Protein AF-A0A0L0DLW4-F1 (afdb_monomer)

Solvent-accessible surface area (backbone atoms only — not comparable to full-atom values): 17063 Å² total; per-residue (Å²): 141,80,84,84,79,71,89,79,77,78,81,81,77,85,70,86,78,84,72,84,82,78,81,79,81,68,91,67,54,82,60,86,65,92,70,75,62,66,33,57,54,52,23,51,56,34,47,49,56,51,50,53,40,56,48,53,70,70,42,81,84,58,91,74,95,54,68,68,67,53,51,58,51,66,65,54,54,72,66,56,49,54,50,35,52,50,50,22,53,50,23,52,52,50,38,55,54,50,50,43,38,48,73,74,52,52,28,38,41,15,70,58,33,50,53,48,20,50,50,49,45,54,52,52,51,50,51,31,57,79,67,68,50,71,56,26,43,27,74,73,43,30,50,20,41,79,66,71,32,42,75,57,62,45,53,70,59,40,37,32,32,32,69,54,52,92,88,48,61,62,66,58,40,52,51,43,38,73,72,55,30,26,55,43,77,54,95,65,53,28,34,44,36,30,77,35,82,87,60,52,86,83,51,46,40,24,27,38,42,37,44,22,42,80,45,77,47,96,88,68,50,50,29,34,31,47,89,43,81,88,50,76,59,36,70,37,55,38,66,42,40,44,68,68,37,78,41,74,32,65,72,42,80,97,45,69,44,38,30,32,50,32,49,67,58,54,46,40,61,55,39,45,90,45,97,69,59,65,84,54,67,69,67,52,69,65,54,33,47,51,34,59,77,46,40,28,53,74,84

Organism: NCBI:txid461836

Nearest PDB structures (foldseek):
  6kam-assembly1_D  TM=7.571E-01  e=5.851E-09  Homo sapiens
  6kan-assembly1_A  TM=7.359E-01  e=4.368E-09  Homo sapiens
  6l7u-assembly1_A  TM=7.046E-01  e=4.631E-09  Homo sapiens
  6kal-assembly1_A  TM=7.149E-01  e=9.902E-09  Homo sapiens
  6l7t-assembly1_B  TM=7.413E-01  e=3.188E-08  Homo sapiens

Radius of gyration: 25.4 Å; Cα contacts (8 Å, |Δi|>4): 418; chains: 1; bounding box: 56×46×102 Å

Sequence (299 aa):
MAAARSAGDMLLSLRPIVSGRERDSTAMTVKAYADHNPFLFFAGVFGAVVVAKRRLRRSHGLGARCPSVVTALAAIPPVVVKALLLLMWLSIAWFFVFEAYYSVYRCAVSARYHDETILIARSVITLLEEHNVPYWMDYATLLAVIRGQSINEWDHDTDISIVFPDDGPAALIAAINAAGMYAVWDDRDAIQIMPYEGANPLNSPHMDIWFWREEKLADGSRVVSTAYDDVAYRKRAWDDIFPLKAVAWKAWPGHDIYIPADAHGVSQKEFGAWPGSYMTPVVYKGDCFHNWFQRRWLY

Foldseek 3Di:
DDDDDDPPPPPPDPDDPPDDDDPPDDPADADPDPPDDVLVVLLVVLVVLLVVLVVLVVVPPPDDPDPPVSVVSVPDDPVVNVVSVVSSVVSVVVSVVLVCCCPVVVLFFAPVQLLQQLVQVVLLQVLCVVVVFDKAWDDQQLLCQVLLHARDRLDRHGEMEGEADPVGCPVVQVSLVVSAWHWDQDPQQKIWIFNHPPPDSLQGRTYIYHYWYWDQDPVRFIWTAGPRPPFQCGIGGPQQAPPWDWDAHPSDHPGTGTHGPNSVVNLCSRDVVDPDPSSRDYRDSVSSVSCVVSVSNVD

Mean predicted aligned error: 9.19 Å

Secondary structure (DSSP, 8-state):
--PPPPTTSSSS---------------------S---HHHHHHHHHHHHHHHHHHHHH-TTS--S-HHHHHHHHTS-HHHHHHHHHHHHHHHHHHHHHHHHHHTSTTPPPHHHHHHHHHHHHHHHHHHHHTT--EEE-HHHHHHHHTT-PSPTT--EEEEEEEPPTT-SHHHHHHHHHTT-EEEE-TTSEEEEESSTT--TTTS-EEEEEEEEEEE-TTS-EEEE---TT-TT-EEEHHHH-S-EEEEETTEEEEEEEE-TTHHHHHHHHHTTSSS-TTS----HHHHHHHHHHTGGG-

pLDDT: mean 84.42, std 18.63, range [32.0, 98.75]

Structure (mmCIF, N/CA/C/O backbone):
data_AF-A0A0L0DLW4-F1
#
_entry.id   AF-A0A0L0DLW4-F1
#
loop_
_atom_site.group_PDB
_atom_site.id
_atom_site.type_symbol
_atom_site.label_atom_id
_atom_site.label_alt_id
_atom_site.label_comp_id
_atom_site.label_asym_id
_atom_site.label_entity_id
_atom_site.label_seq_id
_atom_site.pdbx_PDB_ins_code
_atom_site.Cartn_x
_atom_site.Cartn_y
_atom_site.Cartn_z
_atom_site.occupancy
_atom_site.B_iso_or_equiv
_atom_site.auth_seq_id
_atom_site.auth_comp_id
_atom_site.auth_asym_id
_atom_site.auth_atom_id
_atom_site.pdbx_PDB_model_num
ATOM 1 N N . MET A 1 1 ? 2.945 -5.402 47.355 1.00 36.41 1 MET A N 1
ATOM 2 C CA . MET A 1 1 ? 4.282 -5.136 46.784 1.00 36.41 1 MET A CA 1
ATOM 3 C C . MET A 1 1 ? 4.451 -6.035 45.570 1.00 36.41 1 MET A C 1
ATOM 5 O O . MET A 1 1 ? 4.845 -7.181 45.720 1.00 36.41 1 MET A O 1
ATOM 9 N N . ALA A 1 2 ? 4.039 -5.553 44.399 1.00 34.91 2 ALA A N 1
ATOM 10 C CA . ALA A 1 2 ? 4.192 -6.251 43.127 1.00 34.91 2 ALA A CA 1
ATOM 11 C C . ALA A 1 2 ? 5.205 -5.453 42.302 1.00 34.91 2 ALA A C 1
ATOM 13 O O . ALA A 1 2 ? 5.033 -4.250 42.116 1.00 34.91 2 ALA A O 1
ATOM 14 N N . ALA A 1 3 ? 6.300 -6.104 41.918 1.00 36.16 3 ALA A N 1
ATOM 15 C CA . ALA A 1 3 ? 7.377 -5.486 41.164 1.00 36.16 3 ALA A CA 1
ATOM 16 C C . ALA A 1 3 ? 6.931 -5.267 39.714 1.00 36.16 3 ALA A C 1
ATOM 18 O O . ALA A 1 3 ? 6.605 -6.224 39.010 1.00 36.16 3 ALA A O 1
ATOM 19 N N . ALA A 1 4 ? 6.931 -4.006 39.288 1.00 38.47 4 ALA A N 1
ATOM 20 C CA . ALA A 1 4 ? 6.838 -3.619 37.892 1.00 38.47 4 ALA A CA 1
ATOM 21 C C . ALA A 1 4 ? 8.065 -4.166 37.147 1.00 38.47 4 ALA A C 1
ATOM 23 O O . ALA A 1 4 ? 9.200 -3.839 37.494 1.00 38.47 4 ALA A O 1
ATOM 24 N N . ARG A 1 5 ? 7.841 -5.027 36.151 1.00 36.94 5 ARG A N 1
ATOM 25 C CA . ARG A 1 5 ? 8.872 -5.394 35.175 1.00 36.94 5 ARG A CA 1
ATOM 26 C C . ARG A 1 5 ? 8.889 -4.316 34.096 1.00 36.94 5 ARG A C 1
ATOM 28 O O . ARG A 1 5 ? 7.846 -3.992 33.538 1.00 36.94 5 ARG A O 1
ATOM 35 N N . SER A 1 6 ? 10.059 -3.730 33.872 1.00 35.88 6 SER A N 1
ATOM 36 C CA . SER A 1 6 ? 10.295 -2.684 32.883 1.00 35.88 6 SER A CA 1
ATOM 37 C C . SER A 1 6 ? 10.213 -3.241 31.463 1.00 35.88 6 SER A C 1
ATOM 39 O O . SER A 1 6 ? 10.721 -4.324 31.182 1.00 35.88 6 SER A O 1
ATOM 41 N N . ALA A 1 7 ? 9.640 -2.451 30.555 1.00 40.84 7 ALA A N 1
ATOM 42 C CA . ALA A 1 7 ? 9.464 -2.735 29.127 1.00 40.84 7 ALA A CA 1
ATOM 43 C C . ALA A 1 7 ? 10.779 -2.870 28.313 1.00 40.84 7 ALA A C 1
ATOM 45 O O . ALA A 1 7 ? 10.747 -2.952 27.093 1.00 40.84 7 ALA A O 1
ATOM 46 N N . GLY A 1 8 ? 11.945 -2.899 28.968 1.00 33.41 8 GLY A N 1
ATOM 47 C CA . GLY A 1 8 ? 13.259 -2.908 28.313 1.00 33.41 8 GLY A CA 1
ATOM 48 C C . GLY A 1 8 ? 13.784 -4.287 27.895 1.00 33.41 8 GLY A C 1
ATOM 49 O O . GLY A 1 8 ? 14.719 -4.355 27.105 1.00 33.41 8 GLY A O 1
ATOM 50 N N . ASP A 1 9 ? 13.190 -5.382 28.380 1.00 34.69 9 ASP A N 1
ATOM 51 C CA . ASP A 1 9 ? 13.745 -6.737 28.195 1.00 34.69 9 ASP A CA 1
ATOM 52 C C . ASP A 1 9 ? 13.132 -7.529 27.022 1.00 34.69 9 ASP A C 1
ATOM 54 O O . ASP A 1 9 ? 13.516 -8.675 26.783 1.00 34.69 9 ASP A O 1
ATOM 58 N N . MET A 1 10 ? 12.204 -6.948 26.252 1.00 38.59 10 MET A N 1
ATOM 59 C CA . MET A 1 10 ? 11.489 -7.678 25.190 1.00 38.59 10 MET A CA 1
ATOM 60 C C . MET A 1 10 ? 12.144 -7.590 23.796 1.00 38.59 10 MET A C 1
ATOM 62 O O . MET A 1 10 ? 11.727 -8.297 22.883 1.00 38.59 10 MET A O 1
ATOM 66 N N . LEU A 1 11 ? 13.211 -6.798 23.625 1.00 38.19 11 LEU A N 1
ATOM 67 C CA . LEU A 1 11 ? 13.829 -6.525 22.313 1.00 38.19 11 LEU A CA 1
ATOM 68 C C . LEU A 1 11 ? 15.099 -7.339 21.981 1.00 38.19 11 LEU A C 1
ATOM 70 O O . LEU A 1 11 ? 15.709 -7.116 20.940 1.00 38.19 11 LEU A O 1
ATOM 74 N N . LEU A 1 12 ? 15.504 -8.317 22.804 1.00 35.84 12 LEU A N 1
ATOM 75 C CA . LEU A 1 12 ? 16.767 -9.063 22.606 1.00 35.84 12 LEU A CA 1
ATOM 76 C C . LEU A 1 12 ? 16.635 -10.555 22.247 1.00 35.84 12 LEU A C 1
ATOM 78 O O . LEU A 1 12 ? 17.598 -11.311 22.367 1.00 35.84 12 LEU A O 1
ATOM 82 N N . SER A 1 13 ? 15.489 -11.000 21.723 1.00 35.25 13 SER A N 1
ATOM 83 C CA . SER A 1 13 ? 15.344 -12.373 21.206 1.00 35.25 13 SER A CA 1
ATOM 84 C C . SER A 1 13 ? 14.641 -12.445 19.846 1.00 35.25 13 SER A C 1
ATOM 86 O O . SER A 1 13 ? 13.716 -13.230 19.648 1.00 35.25 13 SER A O 1
ATOM 88 N N . LEU A 1 14 ? 15.120 -11.679 18.867 1.00 38.06 14 LEU A N 1
ATOM 89 C CA . LEU A 1 14 ? 14.808 -11.917 17.456 1.00 38.06 14 LEU A CA 1
ATOM 90 C C . LEU A 1 14 ? 15.857 -12.865 16.863 1.00 38.06 14 LEU A C 1
ATOM 92 O O . LEU A 1 14 ? 16.831 -12.453 16.239 1.00 38.06 14 LEU A O 1
ATOM 96 N N . ARG A 1 15 ? 15.676 -14.171 17.091 1.00 32.75 15 ARG A N 1
ATOM 97 C CA . ARG A 1 15 ? 16.284 -15.190 16.224 1.00 32.75 15 ARG A CA 1
ATOM 98 C C . ARG A 1 15 ? 15.357 -15.402 15.025 1.00 32.75 15 ARG A C 1
ATOM 100 O O . ARG A 1 15 ? 14.149 -15.497 15.234 1.00 32.75 15 ARG A O 1
ATOM 107 N N . PRO A 1 16 ? 15.883 -15.523 13.795 1.00 32.00 16 PRO A N 1
ATOM 108 C CA . PRO A 1 16 ? 15.052 -15.779 12.630 1.00 32.00 16 PRO A CA 1
ATOM 109 C C . PRO A 1 16 ? 14.426 -17.170 12.768 1.00 32.00 16 PRO A C 1
ATOM 111 O O . PRO A 1 16 ? 15.122 -18.188 12.756 1.00 32.00 16 PRO A O 1
ATOM 114 N N . ILE A 1 17 ? 13.103 -17.214 12.924 1.00 34.34 17 ILE A N 1
ATOM 115 C CA . ILE A 1 17 ? 12.333 -18.439 12.732 1.00 34.34 17 ILE A CA 1
ATOM 116 C C . ILE A 1 17 ? 12.325 -18.680 11.225 1.00 34.34 17 ILE A C 1
ATOM 118 O O . ILE A 1 17 ? 11.617 -18.010 10.479 1.00 34.34 17 ILE A O 1
ATOM 122 N N . VAL A 1 18 ? 13.145 -19.626 10.773 1.00 36.44 18 VAL A N 1
ATOM 123 C CA . VAL A 1 18 ? 13.081 -20.156 9.409 1.00 36.44 18 VAL A CA 1
ATOM 124 C C . VAL A 1 18 ? 11.755 -20.908 9.290 1.00 36.44 18 VAL A C 1
ATOM 126 O O . VAL A 1 18 ? 11.659 -22.073 9.674 1.00 36.44 18 VAL A O 1
ATOM 129 N N . SER A 1 19 ? 10.706 -20.222 8.830 1.00 37.38 19 SER A N 1
ATOM 130 C CA . SER A 1 19 ? 9.420 -20.856 8.546 1.00 37.38 19 SER A CA 1
ATOM 131 C C . SER A 1 19 ? 9.502 -21.578 7.198 1.00 37.38 19 SER A C 1
ATOM 133 O O . SER A 1 19 ? 9.896 -21.015 6.174 1.00 37.38 19 SER A O 1
ATOM 135 N N . GLY A 1 20 ? 9.200 -22.877 7.209 1.00 34.28 20 GLY A N 1
ATOM 136 C CA . GLY A 1 20 ? 9.044 -23.666 5.993 1.00 34.28 20 GLY A CA 1
ATOM 137 C C . GLY A 1 20 ? 7.831 -23.158 5.220 1.00 34.28 20 GLY A C 1
ATOM 138 O O . GLY A 1 20 ? 6.712 -23.200 5.721 1.00 34.28 20 GLY A O 1
ATOM 139 N N . ARG A 1 21 ? 8.062 -22.648 4.008 1.00 38.25 21 ARG A N 1
ATOM 140 C CA . ARG A 1 21 ? 7.036 -22.032 3.160 1.00 38.25 21 ARG A CA 1
ATOM 141 C C . ARG A 1 21 ? 6.161 -23.114 2.521 1.00 38.25 21 ARG A C 1
ATOM 143 O O . ARG A 1 21 ? 6.552 -23.728 1.528 1.00 38.25 21 ARG A O 1
ATOM 150 N N . GLU A 1 22 ? 4.972 -23.332 3.069 1.00 32.91 22 GLU A N 1
ATOM 151 C CA . GLU A 1 22 ? 3.899 -24.049 2.379 1.00 32.91 22 GLU A CA 1
ATOM 152 C C . GLU A 1 22 ? 3.338 -23.109 1.297 1.00 32.91 22 GLU A C 1
ATOM 154 O O . GLU A 1 22 ? 2.773 -22.055 1.590 1.00 32.91 22 GLU A O 1
ATOM 159 N N . ARG A 1 23 ? 3.603 -23.419 0.020 1.00 38.84 23 ARG A N 1
ATOM 160 C CA . ARG A 1 23 ? 3.105 -22.631 -1.117 1.00 38.84 23 ARG A CA 1
ATOM 161 C C . ARG A 1 23 ? 1.612 -22.887 -1.271 1.00 38.84 23 ARG A C 1
ATOM 163 O O . ARG A 1 23 ? 1.213 -23.866 -1.894 1.00 38.84 23 ARG A O 1
ATOM 170 N N . ASP A 1 24 ? 0.811 -21.987 -0.721 1.00 42.91 24 ASP A N 1
ATOM 171 C CA . ASP A 1 24 ? -0.636 -22.030 -0.854 1.00 42.91 24 ASP A CA 1
ATOM 172 C C . ASP A 1 24 ? -1.044 -21.615 -2.278 1.00 42.91 24 ASP A C 1
ATOM 174 O O . ASP A 1 24 ? -1.075 -20.437 -2.646 1.00 42.91 24 ASP A O 1
ATOM 178 N N . SER A 1 25 ? -1.265 -22.612 -3.134 1.00 36.72 25 SER A N 1
ATOM 179 C CA . SER A 1 25 ? -1.596 -22.437 -4.545 1.00 36.72 25 SER A CA 1
ATOM 180 C C . SER A 1 25 ? -3.085 -22.137 -4.721 1.00 36.72 25 SER A C 1
ATOM 182 O O . SER A 1 25 ? -3.836 -22.951 -5.260 1.00 36.72 25 SER A O 1
ATOM 184 N N . THR A 1 26 ? -3.538 -20.960 -4.295 1.00 46.41 26 THR A N 1
ATOM 185 C CA . THR A 1 26 ? -4.814 -20.442 -4.801 1.00 46.41 26 THR A CA 1
ATOM 186 C C . THR A 1 26 ? -4.612 -19.987 -6.248 1.00 46.41 26 THR A C 1
ATOM 188 O O . THR A 1 26 ? -3.630 -19.322 -6.586 1.00 46.41 26 THR A O 1
ATOM 191 N N . ALA A 1 27 ? -5.493 -20.444 -7.142 1.00 43.22 27 ALA A N 1
ATOM 192 C CA . ALA A 1 27 ? -5.422 -20.184 -8.575 1.00 43.22 27 ALA A CA 1
ATOM 193 C C . ALA A 1 27 ? -5.566 -18.678 -8.851 1.00 43.22 27 ALA A C 1
ATOM 195 O O . ALA A 1 27 ? -6.662 -18.130 -8.922 1.00 43.22 27 ALA A O 1
ATOM 196 N N . MET A 1 28 ? -4.427 -18.006 -8.966 1.00 49.09 28 MET A N 1
ATOM 197 C CA . MET A 1 28 ? -4.333 -16.584 -9.252 1.00 49.09 28 MET A CA 1
ATOM 198 C C . MET A 1 28 ? -4.589 -16.336 -10.734 1.00 49.09 28 MET A C 1
ATOM 200 O O . MET A 1 28 ? -3.991 -16.984 -11.597 1.00 49.09 28 MET A O 1
ATOM 204 N N . THR A 1 29 ? -5.468 -15.385 -11.035 1.00 51.03 29 THR A N 1
ATOM 205 C CA . THR A 1 29 ? -5.706 -14.966 -12.414 1.00 51.03 29 THR A CA 1
ATOM 206 C C . THR A 1 29 ? -4.776 -13.804 -12.727 1.00 51.03 29 THR A C 1
ATOM 208 O O . THR A 1 29 ? -4.996 -12.684 -12.277 1.00 51.03 29 THR A O 1
ATOM 211 N N . VAL A 1 30 ? -3.738 -14.057 -13.525 1.00 49.72 30 VAL A N 1
ATOM 212 C CA . VAL A 1 30 ? -2.927 -12.990 -14.124 1.00 49.72 30 VAL A CA 1
ATOM 213 C C . VAL A 1 30 ? -3.768 -12.357 -15.226 1.00 49.72 30 VAL A C 1
ATOM 215 O O . VAL A 1 30 ? -3.807 -12.838 -16.359 1.00 49.72 30 VAL A O 1
ATOM 218 N N . LYS A 1 31 ? -4.527 -11.317 -14.884 1.00 47.38 31 LYS A N 1
ATOM 219 C CA . LYS A 1 31 ? -5.296 -10.569 -15.873 1.00 47.38 31 LYS A CA 1
ATOM 220 C C . LYS A 1 31 ? -4.386 -9.488 -16.441 1.00 47.38 31 LYS A C 1
ATOM 222 O O . LYS A 1 31 ? -4.024 -8.548 -15.743 1.00 47.38 31 LYS A O 1
ATOM 227 N N . ALA A 1 32 ? -4.006 -9.643 -17.707 1.00 42.75 32 ALA A N 1
ATOM 228 C CA . ALA A 1 32 ? -3.297 -8.616 -18.455 1.00 42.75 32 ALA A CA 1
ATOM 229 C C . ALA A 1 32 ? -4.252 -7.436 -18.681 1.00 42.75 32 ALA A C 1
ATOM 231 O O . ALA A 1 32 ? -4.952 -7.375 -19.691 1.00 42.75 32 ALA A O 1
ATOM 232 N N . TYR A 1 33 ? -4.343 -6.534 -17.707 1.00 42.97 33 TYR A N 1
ATOM 233 C CA . TYR A 1 33 ? -4.920 -5.227 -17.965 1.00 42.97 33 TYR A CA 1
ATOM 234 C C . TYR A 1 33 ? -3.932 -4.419 -18.806 1.00 42.97 33 TYR A C 1
ATOM 236 O O . TYR A 1 33 ? -2.725 -4.668 -18.764 1.00 42.97 33 TYR A O 1
ATOM 244 N N . ALA A 1 34 ? -4.461 -3.533 -19.646 1.00 45.22 34 ALA A N 1
ATOM 245 C CA . ALA A 1 34 ? -3.742 -2.844 -20.712 1.00 45.22 34 ALA A CA 1
ATOM 246 C C . ALA A 1 34 ? -2.784 -1.753 -20.196 1.00 45.22 34 ALA A C 1
ATOM 248 O O . ALA A 1 34 ? -2.778 -0.637 -20.703 1.00 45.22 34 ALA A O 1
ATOM 249 N N . ASP A 1 35 ? -1.939 -2.086 -19.228 1.00 59.19 35 ASP A N 1
ATOM 250 C CA . ASP A 1 35 ? -0.789 -1.279 -18.864 1.00 59.19 35 ASP A CA 1
ATOM 251 C C . ASP A 1 35 ? 0.316 -1.604 -19.864 1.00 59.19 35 ASP A C 1
ATOM 253 O O . ASP A 1 35 ? 0.919 -2.686 -19.869 1.00 59.19 35 ASP A O 1
ATOM 257 N N . HIS A 1 36 ? 0.525 -0.683 -20.800 1.00 67.69 36 HIS A N 1
ATOM 258 C CA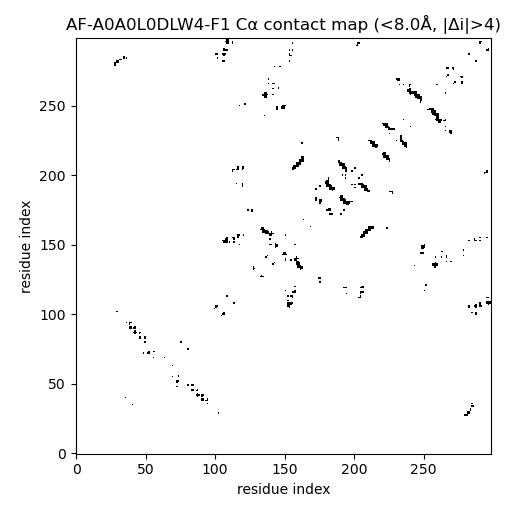 . HIS A 1 36 ? 1.570 -0.814 -21.799 1.00 67.69 36 HIS A CA 1
ATOM 259 C C . HIS A 1 36 ? 2.926 -0.984 -21.112 1.00 67.69 36 HIS A C 1
ATOM 261 O O . HIS A 1 36 ? 3.338 -0.153 -20.307 1.00 67.69 36 HIS A O 1
ATOM 267 N N . ASN A 1 37 ? 3.651 -2.043 -21.474 1.00 73.31 37 ASN A N 1
ATOM 268 C CA . ASN A 1 37 ? 5.023 -2.210 -21.025 1.00 73.31 37 ASN A CA 1
ATOM 269 C C . ASN A 1 37 ? 5.864 -1.030 -21.568 1.00 73.31 37 ASN A C 1
ATOM 271 O O . ASN A 1 37 ? 5.993 -0.894 -22.795 1.00 73.31 37 ASN A O 1
ATOM 275 N N . PRO A 1 38 ? 6.448 -0.183 -20.698 1.00 77.12 38 PRO A N 1
ATOM 276 C CA . PRO A 1 38 ? 7.102 1.053 -21.124 1.00 77.12 38 PRO A CA 1
ATOM 277 C C . PRO A 1 38 ? 8.309 0.786 -22.030 1.00 77.12 38 PRO A C 1
ATOM 279 O O . PRO A 1 38 ? 8.649 1.607 -22.882 1.00 77.12 38 PRO A O 1
ATOM 282 N N . PHE A 1 39 ? 8.926 -0.394 -21.931 1.00 82.25 39 PHE A N 1
ATOM 283 C CA . PHE A 1 39 ? 10.066 -0.759 -22.762 1.00 82.25 39 PHE A CA 1
ATOM 284 C C . PHE A 1 39 ? 9.700 -0.915 -24.247 1.00 82.25 39 PHE A C 1
ATOM 286 O O . PHE A 1 39 ? 10.513 -0.577 -25.111 1.00 82.25 39 PHE A O 1
ATOM 293 N N . LEU A 1 40 ? 8.471 -1.340 -24.575 1.00 82.06 40 LEU A N 1
ATOM 294 C CA . LEU A 1 40 ? 8.015 -1.399 -25.972 1.00 82.06 40 LEU A CA 1
ATOM 295 C C . LEU A 1 40 ? 7.773 -0.009 -26.561 1.00 82.06 40 LEU A C 1
ATOM 297 O O . LEU A 1 40 ? 8.066 0.208 -27.738 1.00 82.06 40 LEU A O 1
ATOM 301 N N . PHE A 1 41 ? 7.295 0.940 -25.752 1.00 82.50 41 PHE A N 1
ATOM 302 C CA . PHE A 1 41 ? 7.153 2.332 -26.176 1.00 82.50 41 PHE A CA 1
ATOM 303 C C . PHE A 1 41 ? 8.514 2.916 -26.575 1.00 82.50 41 PHE A C 1
ATOM 305 O O . PHE A 1 41 ? 8.672 3.417 -27.691 1.00 82.50 41 PHE A O 1
ATOM 312 N N . PHE A 1 42 ? 9.531 2.762 -25.720 1.00 81.44 42 PHE A N 1
ATOM 313 C CA . PHE A 1 42 ? 10.886 3.230 -26.021 1.00 81.44 42 PHE A CA 1
ATOM 314 C C . PHE A 1 42 ? 11.488 2.534 -27.246 1.00 81.44 42 PHE A C 1
ATOM 316 O O . PHE A 1 42 ? 12.033 3.208 -28.123 1.00 81.44 42 PHE A O 1
ATOM 323 N N . ALA A 1 43 ? 11.327 1.212 -27.370 1.00 83.31 43 ALA A N 1
ATOM 324 C CA . ALA A 1 43 ? 11.771 0.478 -28.554 1.00 83.31 43 ALA A CA 1
ATOM 325 C C . ALA A 1 43 ? 11.115 1.014 -29.842 1.00 83.31 43 ALA A C 1
ATOM 327 O O . ALA A 1 43 ? 11.800 1.206 -30.851 1.00 83.31 43 ALA A O 1
ATOM 328 N N . GLY A 1 44 ? 9.814 1.323 -29.799 1.00 83.12 44 GLY A N 1
ATOM 329 C CA . GLY A 1 44 ? 9.077 1.930 -30.906 1.00 83.12 44 GLY A CA 1
ATOM 330 C C . GLY A 1 44 ? 9.604 3.315 -31.288 1.00 83.12 44 GLY A C 1
ATOM 331 O O . GLY A 1 44 ? 9.869 3.567 -32.466 1.00 83.12 44 GLY A O 1
ATOM 332 N N . VAL A 1 45 ? 9.828 4.193 -30.303 1.00 85.25 45 VAL A N 1
ATOM 333 C CA . VAL A 1 45 ? 10.378 5.544 -30.517 1.00 85.25 45 VAL A CA 1
ATOM 334 C C . VAL A 1 45 ? 11.775 5.475 -31.141 1.00 85.25 45 VAL A C 1
ATOM 336 O O . VAL A 1 45 ? 12.030 6.113 -32.167 1.00 85.25 45 VAL A O 1
ATOM 339 N N . PHE A 1 46 ? 12.675 4.659 -30.584 1.00 87.19 46 PHE A N 1
ATOM 340 C CA . PHE A 1 46 ? 14.032 4.502 -31.113 1.00 87.19 46 PHE A CA 1
ATOM 341 C C . PHE A 1 46 ? 14.030 3.895 -32.522 1.00 87.19 46 PHE A C 1
ATOM 343 O O . PHE A 1 46 ? 14.718 4.397 -33.418 1.00 87.19 46 PHE A O 1
ATOM 350 N N . GLY A 1 47 ? 13.207 2.870 -32.755 1.00 83.25 47 GLY A N 1
ATOM 351 C CA . GLY A 1 47 ? 13.039 2.245 -34.065 1.00 83.25 47 GLY A CA 1
ATOM 352 C C . GLY A 1 47 ? 12.521 3.219 -35.126 1.00 83.25 47 GLY A C 1
ATOM 353 O O . GLY A 1 47 ? 13.061 3.266 -36.236 1.00 83.25 47 GLY A O 1
ATOM 354 N N . ALA A 1 48 ? 11.533 4.054 -34.786 1.00 84.88 48 ALA A N 1
ATOM 355 C CA . ALA A 1 48 ? 10.959 5.043 -35.697 1.00 84.88 48 ALA A CA 1
ATOM 356 C C . ALA A 1 48 ? 12.003 6.061 -36.184 1.00 84.88 48 ALA A C 1
ATOM 358 O O . ALA A 1 48 ? 12.093 6.315 -37.390 1.00 84.88 48 ALA A O 1
ATOM 359 N N . VAL A 1 49 ? 12.851 6.582 -35.287 1.00 81.88 49 VAL A N 1
ATOM 360 C CA . VAL A 1 49 ? 13.931 7.525 -35.642 1.00 81.88 49 VAL A CA 1
ATOM 361 C C . VAL A 1 49 ? 14.943 6.876 -36.593 1.00 81.88 49 VAL A C 1
ATOM 363 O O . VAL A 1 49 ? 15.336 7.473 -37.602 1.00 81.88 49 VAL A O 1
ATOM 366 N N . VAL A 1 50 ? 15.335 5.626 -36.323 1.00 81.44 50 VAL A N 1
ATOM 367 C CA . VAL A 1 50 ? 16.276 4.879 -37.172 1.00 81.44 50 VAL A CA 1
ATOM 368 C C . VAL A 1 50 ? 15.692 4.635 -38.569 1.00 81.44 50 VAL A C 1
ATOM 370 O O . VAL A 1 50 ? 16.371 4.867 -39.577 1.00 81.44 50 VAL A O 1
ATOM 373 N N . VAL A 1 51 ? 14.431 4.197 -38.652 1.00 85.50 51 VAL A N 1
ATOM 374 C CA . VAL A 1 51 ? 13.742 3.940 -39.926 1.00 85.50 51 VAL A CA 1
ATOM 375 C C . VAL A 1 51 ? 13.565 5.229 -40.725 1.00 85.50 51 VAL A C 1
ATOM 377 O O . VAL A 1 51 ? 13.882 5.239 -41.918 1.00 85.50 51 VAL A O 1
ATOM 380 N N . ALA A 1 52 ? 13.120 6.317 -40.088 1.00 81.69 52 ALA A N 1
ATOM 381 C CA . ALA A 1 52 ? 12.926 7.614 -40.733 1.00 81.69 52 ALA A CA 1
ATOM 382 C C . ALA A 1 52 ? 14.226 8.114 -41.377 1.00 81.69 52 ALA A C 1
ATOM 384 O O . ALA A 1 52 ? 14.256 8.443 -42.564 1.00 81.69 52 ALA A O 1
ATOM 385 N N . LYS A 1 53 ? 15.343 8.049 -40.646 1.00 79.88 53 LYS A N 1
ATOM 386 C CA . LYS A 1 53 ? 16.653 8.438 -41.174 1.00 79.88 53 LYS A CA 1
ATOM 387 C C . LYS A 1 53 ? 17.134 7.544 -42.322 1.00 79.88 53 LYS A C 1
ATOM 389 O O . LYS A 1 53 ? 17.688 8.037 -43.307 1.00 79.88 53 LYS A O 1
ATOM 394 N N . ARG A 1 54 ? 16.930 6.223 -42.230 1.00 81.81 54 ARG A N 1
ATOM 395 C CA . ARG A 1 54 ? 17.306 5.285 -43.305 1.00 81.81 54 ARG A CA 1
ATOM 396 C C . ARG A 1 54 ? 16.487 5.526 -44.575 1.00 81.81 54 ARG A C 1
ATOM 398 O O . ARG A 1 54 ? 17.040 5.421 -45.669 1.00 81.81 54 ARG A O 1
ATOM 405 N N . ARG A 1 55 ? 15.198 5.855 -44.436 1.00 80.69 55 ARG A N 1
ATOM 406 C CA . ARG A 1 55 ? 14.324 6.228 -45.558 1.00 80.69 55 ARG A CA 1
ATOM 407 C C . ARG A 1 55 ? 14.780 7.533 -46.212 1.00 80.69 55 ARG A C 1
ATOM 409 O O . ARG A 1 55 ? 14.915 7.539 -47.429 1.00 80.69 55 ARG A O 1
ATOM 416 N N . LEU A 1 56 ? 15.142 8.558 -45.432 1.00 74.75 56 LEU A N 1
ATOM 417 C CA . LEU A 1 56 ? 15.675 9.824 -4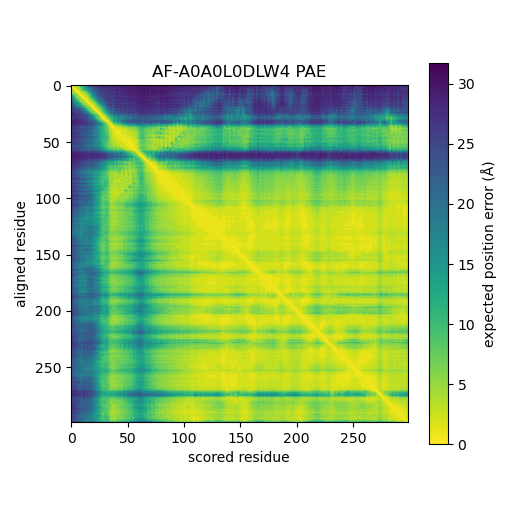5.962 1.00 74.75 56 LEU A CA 1
ATOM 418 C C . LEU A 1 56 ? 16.946 9.644 -46.800 1.00 74.75 56 LEU A C 1
ATOM 420 O O . LEU A 1 56 ? 17.054 10.210 -47.883 1.00 74.75 56 LEU A O 1
ATOM 424 N N . ARG A 1 57 ? 17.876 8.783 -46.361 1.00 70.88 57 ARG A N 1
ATOM 425 C CA . ARG A 1 57 ? 19.069 8.453 -47.163 1.00 70.88 57 ARG A CA 1
ATOM 426 C C . ARG A 1 57 ? 18.732 7.815 -48.514 1.00 70.88 57 ARG A C 1
ATOM 428 O O . ARG A 1 57 ? 19.478 7.997 -49.467 1.00 70.88 57 ARG A O 1
ATOM 435 N N . ARG A 1 58 ? 17.642 7.045 -48.594 1.00 73.50 58 ARG A N 1
ATOM 436 C CA . ARG A 1 58 ? 17.191 6.394 -49.836 1.00 73.50 58 ARG A CA 1
ATOM 437 C C . ARG A 1 58 ? 16.385 7.333 -50.733 1.00 73.50 58 ARG A C 1
ATOM 439 O O . ARG A 1 58 ? 16.382 7.141 -51.940 1.00 73.50 58 ARG A O 1
ATOM 446 N N . SER A 1 59 ? 15.719 8.336 -50.163 1.00 65.75 59 SER A N 1
ATOM 447 C CA . SER A 1 59 ? 14.841 9.265 -50.881 1.00 65.75 59 SER A CA 1
ATOM 448 C C . SER A 1 59 ? 15.535 10.530 -51.391 1.00 65.75 59 SER A C 1
ATOM 450 O O . SER A 1 59 ? 14.842 11.437 -51.838 1.00 65.75 59 SER A O 1
ATOM 452 N N . HIS A 1 60 ? 16.873 10.598 -51.406 1.00 55.56 60 HIS A N 1
ATOM 453 C CA . HIS A 1 60 ? 17.640 11.692 -52.033 1.00 55.56 60 HIS A CA 1
ATOM 454 C C . HIS A 1 60 ? 17.354 11.907 -53.544 1.00 55.56 60 HIS A C 1
ATOM 456 O O . HIS A 1 60 ? 17.978 12.767 -54.155 1.00 55.56 60 HIS A O 1
ATOM 462 N N . GLY A 1 61 ? 16.398 11.180 -54.143 1.00 53.72 61 GLY A N 1
ATOM 463 C CA . GLY A 1 61 ? 15.864 11.413 -55.491 1.00 53.72 61 GLY A CA 1
ATOM 464 C C . GLY A 1 61 ? 14.432 11.975 -55.572 1.00 53.72 61 GLY A C 1
ATOM 465 O O . GLY A 1 61 ? 13.947 12.172 -56.678 1.00 53.72 61 GLY A O 1
ATOM 466 N N . LEU A 1 62 ? 13.725 12.230 -54.462 1.00 54.06 62 LEU A N 1
ATOM 467 C CA . LEU A 1 62 ? 12.344 12.744 -54.491 1.00 54.06 62 LEU A CA 1
ATOM 468 C C . LEU A 1 62 ? 12.205 13.957 -53.562 1.00 54.06 62 LEU A C 1
ATOM 470 O O . LEU A 1 62 ? 12.317 13.836 -52.343 1.00 54.06 62 LEU A O 1
ATOM 474 N N . GLY A 1 63 ? 11.987 15.132 -54.163 1.00 56.16 63 GLY A N 1
ATOM 475 C CA . GLY A 1 63 ? 11.927 16.438 -53.498 1.00 56.16 63 GLY A CA 1
ATOM 476 C C . GLY A 1 63 ? 10.990 16.457 -52.288 1.00 56.16 63 GLY A C 1
ATOM 477 O O . GLY A 1 63 ? 9.780 16.265 -52.411 1.00 56.16 63 GLY A O 1
ATOM 478 N N . ALA A 1 64 ? 11.557 16.677 -51.103 1.00 57.62 64 ALA A N 1
ATOM 479 C CA . ALA A 1 64 ? 10.814 16.625 -49.853 1.00 57.62 64 ALA A CA 1
ATOM 480 C C . ALA A 1 64 ? 10.084 17.950 -49.570 1.00 57.62 64 ALA A C 1
ATOM 482 O O . ALA A 1 64 ? 10.688 19.019 -49.553 1.00 57.62 64 ALA A O 1
ATOM 483 N N . ARG A 1 65 ? 8.777 17.856 -49.293 1.00 56.53 65 ARG A N 1
ATOM 484 C CA . ARG A 1 65 ? 7.848 18.979 -49.055 1.00 56.53 65 ARG A CA 1
ATOM 485 C C . ARG A 1 65 ? 7.914 19.605 -47.643 1.00 56.53 65 ARG A C 1
ATOM 487 O O . ARG A 1 65 ? 7.145 20.516 -47.368 1.00 56.53 65 ARG A O 1
ATOM 494 N N . CYS A 1 66 ? 8.832 19.178 -46.766 1.00 59.88 66 CYS A N 1
ATOM 495 C CA . CYS A 1 66 ? 9.042 19.773 -45.431 1.00 59.88 66 CYS A CA 1
ATOM 496 C C . CYS A 1 66 ? 10.544 19.865 -45.079 1.00 59.88 66 CYS A C 1
ATOM 498 O O . CYS A 1 66 ? 11.117 18.884 -44.600 1.00 59.88 66 CYS A O 1
ATOM 500 N N . PRO A 1 67 ? 11.200 21.021 -45.280 1.00 65.88 67 PRO A N 1
ATOM 501 C CA . PRO A 1 67 ? 12.652 21.147 -45.135 1.00 65.88 67 PRO A CA 1
ATOM 502 C C . PRO A 1 67 ? 13.159 21.039 -43.686 1.00 65.88 67 PRO A C 1
ATOM 504 O O . PRO A 1 67 ? 14.256 20.531 -43.471 1.00 65.88 67 PRO A O 1
ATOM 507 N N . SER A 1 68 ? 12.382 21.438 -42.676 1.00 69.31 68 SER A N 1
ATOM 508 C CA . SER A 1 68 ? 12.849 21.499 -41.278 1.00 69.31 68 SER A CA 1
ATOM 509 C C . SER A 1 68 ? 13.093 20.118 -40.649 1.00 69.31 68 SER A C 1
ATOM 511 O O . SER A 1 68 ? 14.183 19.846 -40.148 1.00 69.31 68 SER A O 1
ATOM 513 N N . VAL A 1 69 ? 12.117 19.208 -40.728 1.00 65.19 69 VAL A N 1
ATOM 514 C CA . VAL A 1 69 ? 12.210 17.850 -40.148 1.00 65.19 69 VAL A CA 1
ATOM 515 C C . VAL A 1 69 ? 13.240 16.991 -40.885 1.00 65.19 69 VAL A C 1
ATOM 517 O O . VAL A 1 69 ? 13.989 16.231 -40.270 1.00 65.19 69 VAL A O 1
ATOM 520 N N . VAL A 1 70 ? 13.316 17.140 -42.209 1.00 67.56 70 VAL A N 1
ATOM 521 C CA . VAL A 1 70 ? 14.293 16.434 -43.048 1.00 67.56 70 VAL A CA 1
ATOM 522 C C . VAL A 1 70 ? 15.716 16.861 -42.701 1.00 67.56 70 VAL A C 1
ATOM 524 O O . VAL A 1 70 ? 16.581 16.002 -42.537 1.00 67.56 70 VAL A O 1
ATOM 527 N N . THR A 1 71 ? 15.948 18.165 -42.524 1.00 71.44 71 THR A N 1
ATOM 528 C CA . THR A 1 71 ? 17.260 18.703 -42.135 1.00 71.44 71 THR A CA 1
ATOM 529 C C . THR A 1 71 ? 17.672 18.198 -40.753 1.00 71.44 71 THR A C 1
ATOM 531 O O . THR A 1 71 ? 18.791 17.714 -40.589 1.00 71.44 71 THR A O 1
ATOM 534 N N . ALA A 1 72 ? 16.753 18.207 -39.781 1.00 72.00 72 ALA A N 1
ATOM 535 C CA . ALA A 1 72 ? 17.015 17.710 -38.431 1.00 72.00 72 ALA A CA 1
ATOM 536 C C . ALA A 1 72 ? 17.381 16.211 -38.408 1.00 72.00 72 ALA A C 1
ATOM 538 O O . ALA A 1 72 ? 18.370 15.822 -37.790 1.00 72.00 72 ALA A O 1
ATOM 539 N N . LEU A 1 73 ? 16.636 15.360 -39.123 1.00 73.19 73 LEU A N 1
ATOM 540 C CA . LEU A 1 73 ? 16.908 13.916 -39.186 1.00 73.19 73 LEU A CA 1
ATOM 541 C C . LEU A 1 73 ? 18.182 13.578 -39.983 1.00 73.19 73 LEU A C 1
ATOM 543 O O . LEU A 1 73 ? 18.894 12.627 -39.639 1.00 73.19 73 LEU A O 1
ATOM 547 N N . ALA A 1 74 ? 18.483 14.342 -41.037 1.00 74.56 74 ALA A N 1
ATOM 548 C CA . ALA A 1 74 ? 19.711 14.194 -41.818 1.00 74.56 74 ALA A CA 1
ATOM 549 C C . ALA A 1 74 ? 20.960 14.589 -41.011 1.00 74.56 74 ALA A C 1
ATOM 551 O O . ALA A 1 74 ? 21.993 13.930 -41.141 1.00 74.56 74 ALA A O 1
ATOM 552 N N . ALA A 1 75 ? 20.840 15.597 -40.140 1.00 82.31 75 ALA A N 1
ATOM 553 C CA . ALA A 1 75 ? 21.914 16.084 -39.275 1.00 82.31 75 ALA A CA 1
ATOM 554 C C . ALA A 1 75 ? 22.300 15.113 -38.146 1.00 82.31 75 ALA A C 1
ATOM 556 O O . ALA A 1 75 ? 23.364 15.262 -37.547 1.00 82.31 75 ALA A O 1
ATOM 557 N N . ILE A 1 76 ? 21.483 14.090 -37.858 1.00 84.56 76 ILE A N 1
ATOM 558 C CA . ILE A 1 76 ? 21.820 13.087 -36.843 1.00 84.56 76 ILE A CA 1
ATOM 559 C C . ILE A 1 76 ? 23.146 12.401 -37.245 1.00 84.56 76 ILE A C 1
ATOM 561 O O . ILE A 1 76 ? 23.260 11.879 -38.358 1.00 84.56 76 ILE A O 1
ATOM 565 N N . PRO A 1 77 ? 24.149 12.288 -36.364 1.00 88.75 77 PRO A N 1
ATOM 566 C CA . PRO A 1 77 ? 25.380 11.555 -36.667 1.00 88.75 77 PRO A CA 1
ATOM 567 C C . PRO A 1 77 ? 25.171 10.028 -36.787 1.00 88.75 77 PRO A C 1
ATOM 569 O O . PRO A 1 77 ? 24.238 9.476 -36.197 1.00 88.75 77 PRO A O 1
ATOM 572 N N . PRO A 1 78 ? 26.015 9.277 -37.524 1.00 89.25 78 PRO A N 1
ATOM 573 C CA . PRO A 1 78 ? 25.947 7.810 -37.564 1.00 89.25 78 PRO A CA 1
ATOM 574 C C . PRO A 1 78 ? 26.131 7.146 -36.193 1.00 89.25 78 PRO A C 1
ATOM 576 O O . PRO A 1 78 ? 25.491 6.133 -35.923 1.00 89.25 78 PRO A O 1
ATOM 579 N N . VAL A 1 79 ? 26.965 7.727 -35.322 1.00 92.12 79 VAL A N 1
ATOM 580 C CA . VAL A 1 79 ? 27.173 7.229 -33.952 1.00 92.12 79 VAL A CA 1
ATOM 581 C C . VAL A 1 79 ? 25.879 7.262 -33.137 1.00 92.12 79 VAL A C 1
ATOM 583 O O . VAL A 1 79 ? 25.552 6.278 -32.483 1.00 92.12 79 VAL A O 1
ATOM 586 N N . VAL A 1 80 ? 25.074 8.319 -33.282 1.00 89.94 80 VAL A N 1
ATOM 587 C CA . VAL A 1 80 ? 23.772 8.434 -32.609 1.00 89.94 80 VAL A CA 1
ATOM 588 C C . VAL A 1 80 ? 22.803 7.356 -33.100 1.00 89.94 80 VAL A C 1
ATOM 590 O O . VAL A 1 80 ? 22.080 6.780 -32.304 1.00 89.94 80 VAL A O 1
ATOM 593 N N . VAL A 1 81 ? 22.830 6.987 -34.385 1.00 86.62 81 VAL A N 1
ATOM 594 C CA . VAL A 1 81 ? 21.993 5.880 -34.904 1.00 86.62 81 VAL A CA 1
ATOM 595 C C . VAL A 1 81 ? 22.389 4.545 -34.291 1.00 86.62 81 VAL A C 1
ATOM 597 O O . VAL A 1 81 ? 21.515 3.763 -33.934 1.00 86.62 81 VAL A O 1
ATOM 600 N N . LYS A 1 82 ? 23.695 4.275 -34.172 1.00 90.19 82 LYS A N 1
ATOM 601 C CA . LYS A 1 82 ? 24.186 3.056 -33.519 1.00 90.19 82 LYS A CA 1
ATOM 602 C C . LYS A 1 82 ? 23.777 3.025 -32.045 1.00 90.19 82 LYS A C 1
ATOM 604 O O . LYS A 1 82 ? 23.328 1.985 -31.581 1.00 90.19 82 LYS A O 1
ATOM 609 N N . ALA A 1 83 ? 23.867 4.160 -31.350 1.00 93.00 83 ALA A N 1
ATOM 610 C CA . ALA A 1 83 ? 23.410 4.289 -29.970 1.00 93.00 83 ALA A CA 1
ATOM 611 C C . ALA A 1 83 ? 21.898 4.039 -29.841 1.00 93.00 83 ALA A C 1
ATOM 613 O O . ALA A 1 83 ? 21.491 3.239 -29.012 1.00 93.00 83 ALA A O 1
ATOM 614 N N . LEU A 1 84 ? 21.068 4.632 -30.706 1.00 90.19 84 LEU A N 1
ATOM 615 C CA . LEU A 1 84 ? 19.617 4.401 -30.713 1.00 90.19 84 LEU A CA 1
ATOM 616 C C . LEU A 1 84 ? 19.255 2.944 -31.026 1.00 90.19 84 LEU A C 1
ATOM 618 O O . LEU A 1 84 ? 18.341 2.399 -30.419 1.00 90.19 84 LEU A O 1
ATOM 622 N N . LEU A 1 85 ? 19.982 2.292 -31.939 1.00 90.31 85 LEU A N 1
ATOM 623 C CA . LEU A 1 85 ? 19.817 0.861 -32.208 1.00 90.31 85 LEU A CA 1
ATOM 624 C C . LEU A 1 85 ? 20.171 0.008 -30.988 1.00 90.31 85 LEU A C 1
ATOM 626 O O . LEU A 1 85 ? 19.439 -0.925 -30.674 1.00 90.31 85 LEU A O 1
ATOM 630 N N . LEU A 1 86 ? 21.272 0.324 -30.302 1.00 94.44 86 LEU A N 1
ATOM 631 C CA . LEU A 1 86 ? 21.649 -0.358 -29.068 1.00 94.44 86 LEU A CA 1
ATOM 632 C C . LEU A 1 86 ? 20.580 -0.159 -27.987 1.00 94.44 86 LEU A C 1
ATOM 634 O O . LEU A 1 86 ? 20.147 -1.137 -27.390 1.00 94.44 86 LEU A O 1
ATOM 638 N N . LEU A 1 87 ? 20.106 1.073 -27.784 1.00 92.56 87 LEU A N 1
ATOM 639 C CA . LEU A 1 87 ? 19.040 1.383 -26.828 1.00 92.56 87 LEU A CA 1
ATOM 640 C C . LEU A 1 87 ? 17.740 0.646 -27.163 1.00 92.56 87 LEU A C 1
ATOM 642 O O . LEU A 1 87 ? 17.131 0.081 -26.266 1.00 92.56 87 LEU A O 1
ATOM 646 N N . MET A 1 88 ? 17.358 0.568 -28.440 1.00 91.94 88 MET A N 1
ATOM 647 C CA . MET A 1 88 ? 16.206 -0.221 -28.888 1.00 91.94 88 MET A CA 1
ATOM 648 C C . MET A 1 88 ? 16.350 -1.699 -28.507 1.00 91.94 88 MET A C 1
ATOM 650 O O . MET A 1 88 ? 15.426 -2.273 -27.936 1.00 91.94 88 MET A O 1
ATOM 654 N N . TRP A 1 89 ? 17.502 -2.317 -28.790 1.00 93.50 89 TRP A N 1
ATOM 655 C CA . TRP A 1 89 ? 17.746 -3.717 -28.431 1.00 93.50 89 TRP A CA 1
ATOM 656 C C . TRP A 1 89 ? 17.789 -3.938 -26.918 1.00 93.50 89 TRP A C 1
ATOM 658 O O . TRP A 1 89 ? 17.240 -4.928 -26.442 1.00 93.50 89 TRP A O 1
ATOM 668 N N . LEU A 1 90 ? 18.373 -3.008 -26.159 1.00 94.31 90 LEU A N 1
ATOM 669 C CA . LEU A 1 90 ? 18.350 -3.044 -24.698 1.00 94.31 90 LEU A CA 1
ATOM 670 C C . LEU A 1 90 ? 16.921 -2.924 -24.158 1.00 94.31 90 LEU A C 1
ATOM 672 O O . LEU A 1 90 ? 16.563 -3.674 -23.258 1.00 94.31 90 LEU A O 1
ATOM 676 N N . SER A 1 91 ? 16.081 -2.050 -24.721 1.00 91.12 91 SER A N 1
ATOM 677 C CA . SER A 1 91 ? 14.664 -1.957 -24.349 1.00 91.12 91 SER A CA 1
ATOM 678 C C . SER A 1 91 ? 13.915 -3.258 -24.646 1.00 91.12 91 SER A C 1
ATOM 680 O O . SER A 1 91 ? 13.167 -3.731 -23.801 1.00 91.12 91 SER A O 1
ATOM 682 N N . ILE A 1 92 ? 14.152 -3.892 -25.799 1.00 91.31 92 ILE A N 1
ATOM 683 C CA . ILE A 1 92 ? 13.551 -5.199 -26.117 1.00 91.31 92 ILE A CA 1
ATOM 684 C C . ILE A 1 92 ? 14.025 -6.278 -25.131 1.00 91.31 92 ILE A C 1
ATOM 686 O O . ILE A 1 92 ? 13.218 -7.073 -24.661 1.00 91.31 92 ILE A O 1
ATOM 690 N N . ALA A 1 93 ? 15.312 -6.308 -24.777 1.00 93.94 93 ALA A N 1
ATOM 691 C CA . ALA A 1 93 ? 15.819 -7.245 -23.776 1.00 93.94 93 ALA A CA 1
ATOM 692 C C . ALA A 1 93 ? 15.162 -7.014 -22.403 1.00 93.94 93 ALA A C 1
ATOM 694 O O . ALA A 1 93 ? 14.681 -7.962 -21.783 1.00 93.94 93 ALA A O 1
ATOM 695 N N . TRP A 1 94 ? 15.066 -5.755 -21.964 1.00 91.69 94 TRP A N 1
ATOM 696 C CA . TRP A 1 94 ? 14.399 -5.386 -20.714 1.00 91.69 94 TRP A CA 1
ATOM 697 C C . TRP A 1 94 ? 12.907 -5.708 -20.708 1.00 91.69 94 TRP A C 1
ATOM 699 O O . TRP A 1 94 ? 12.397 -6.126 -19.673 1.00 91.69 94 TRP A O 1
ATOM 709 N N . PHE A 1 95 ? 12.224 -5.598 -21.851 1.00 91.75 95 PHE A N 1
ATOM 710 C CA . PHE A 1 95 ? 10.849 -6.069 -22.000 1.00 91.75 95 PHE A CA 1
ATOM 711 C C . PHE A 1 95 ? 10.731 -7.544 -21.601 1.00 91.75 95 PHE A C 1
ATOM 713 O O . PHE A 1 95 ? 9.926 -7.866 -20.736 1.00 91.75 95 PHE A O 1
ATOM 720 N N . PHE A 1 96 ? 11.562 -8.429 -22.161 1.00 92.50 96 PHE A N 1
ATOM 721 C CA . PHE A 1 96 ? 11.496 -9.859 -21.839 1.00 92.50 96 PHE A CA 1
ATOM 722 C C . PHE A 1 96 ? 11.856 -10.158 -20.383 1.00 92.50 96 PHE A C 1
ATOM 724 O O . PHE A 1 96 ? 11.215 -11.005 -19.766 1.00 92.50 96 PHE A O 1
ATOM 731 N N . VAL A 1 97 ? 12.840 -9.452 -19.817 1.00 92.06 97 VAL A N 1
ATOM 732 C CA . VAL A 1 97 ? 13.188 -9.591 -18.395 1.00 92.06 97 VAL A CA 1
ATOM 733 C C . VAL A 1 97 ? 12.014 -9.175 -17.505 1.00 92.06 97 VAL A C 1
ATOM 735 O O . VAL A 1 97 ? 11.656 -9.902 -16.581 1.00 92.06 97 VAL A O 1
ATOM 738 N N . PHE A 1 98 ? 11.371 -8.047 -17.808 1.00 91.31 98 PHE A N 1
ATOM 739 C CA . PHE A 1 98 ? 10.217 -7.567 -17.055 1.00 91.31 98 PHE A CA 1
ATOM 740 C C . PHE A 1 98 ? 8.992 -8.474 -17.219 1.00 91.31 98 PHE A C 1
ATOM 742 O O . PHE A 1 98 ? 8.329 -8.788 -16.238 1.00 91.31 98 PHE A O 1
ATOM 749 N N . GLU A 1 99 ? 8.700 -8.954 -18.431 1.00 91.00 99 GLU A N 1
ATOM 750 C CA . GLU A 1 99 ? 7.611 -9.914 -18.640 1.00 91.00 99 GLU A CA 1
ATOM 751 C C . GLU A 1 99 ? 7.888 -11.244 -17.927 1.00 91.00 99 GLU A C 1
ATOM 753 O O . GLU A 1 99 ? 6.950 -11.864 -17.435 1.00 91.00 99 GLU A O 1
ATOM 758 N N . ALA A 1 100 ? 9.148 -11.678 -17.804 1.00 91.00 100 ALA A N 1
ATOM 759 C CA . ALA A 1 100 ? 9.502 -12.832 -16.979 1.00 91.00 100 ALA A CA 1
ATOM 760 C C . ALA A 1 100 ? 9.274 -12.547 -15.484 1.00 91.00 100 ALA A C 1
ATOM 762 O O . ALA A 1 100 ? 8.681 -13.373 -14.793 1.00 91.00 100 ALA A O 1
ATOM 763 N N . TYR A 1 101 ? 9.667 -11.369 -14.987 1.00 90.62 101 TYR A N 1
ATOM 764 C CA . TYR A 1 101 ? 9.359 -10.937 -13.618 1.00 90.62 101 TYR A CA 1
ATOM 765 C C . TYR A 1 101 ? 7.847 -10.918 -13.340 1.00 90.62 101 TYR A C 1
ATOM 767 O O . TYR A 1 101 ? 7.392 -11.438 -12.322 1.00 90.62 101 TYR A O 1
ATOM 775 N N . TYR A 1 102 ? 7.061 -10.416 -14.290 1.00 90.06 102 TYR A N 1
ATOM 776 C CA . TYR A 1 102 ? 5.605 -10.386 -14.212 1.00 90.06 102 TYR A CA 1
ATOM 777 C C . TYR A 1 102 ? 4.966 -11.777 -14.259 1.00 90.06 102 TYR A C 1
ATOM 779 O O . TYR A 1 102 ? 4.189 -12.142 -13.383 1.00 90.06 102 TYR A O 1
ATOM 787 N N . SER A 1 103 ? 5.290 -12.575 -15.275 1.00 87.44 103 SER A N 1
ATOM 788 C CA . SER A 1 103 ? 4.592 -13.837 -15.547 1.00 87.44 103 SER A CA 1
ATOM 789 C C . SER A 1 103 ? 5.093 -15.018 -14.715 1.00 87.44 103 SER A C 1
ATOM 791 O O . SER A 1 103 ? 4.298 -15.882 -14.347 1.00 87.44 103 SER A O 1
ATOM 793 N N . VAL A 1 104 ? 6.394 -15.068 -14.412 1.00 88.06 104 VAL A N 1
ATOM 794 C CA . VAL A 1 104 ? 7.023 -16.189 -13.696 1.00 88.06 104 VAL A CA 1
ATOM 795 C C . VAL A 1 104 ? 7.109 -15.897 -12.205 1.00 88.06 104 VAL A C 1
ATOM 797 O O . VAL A 1 104 ? 6.713 -16.730 -11.394 1.00 88.06 104 VAL A O 1
ATOM 800 N N . TYR A 1 105 ? 7.616 -14.715 -11.849 1.00 86.62 105 TYR A N 1
ATOM 801 C CA . TYR A 1 105 ? 7.849 -14.331 -10.454 1.00 86.62 105 TYR A CA 1
ATOM 802 C C . TYR A 1 105 ? 6.675 -13.584 -9.828 1.00 86.62 105 TYR A C 1
ATOM 804 O O . TYR A 1 105 ? 6.742 -13.261 -8.647 1.00 86.62 105 TYR A O 1
ATOM 812 N N . ARG A 1 106 ? 5.616 -13.307 -10.606 1.00 89.62 106 ARG A N 1
ATOM 813 C CA . ARG A 1 106 ? 4.385 -12.648 -10.139 1.00 89.62 106 ARG A CA 1
ATOM 814 C C . ARG A 1 106 ? 4.657 -11.358 -9.380 1.00 89.62 106 ARG A C 1
ATOM 816 O O . ARG A 1 106 ? 3.914 -10.998 -8.480 1.00 89.62 106 ARG A O 1
ATOM 823 N N . CYS A 1 107 ? 5.741 -10.681 -9.749 1.00 92.50 107 CYS A N 1
ATOM 824 C CA . CYS A 1 107 ? 6.152 -9.418 -9.150 1.00 92.50 107 CYS A CA 1
ATOM 825 C C . CYS A 1 107 ? 6.439 -9.481 -7.656 1.00 92.50 107 CYS A C 1
ATOM 827 O O . CYS A 1 107 ? 6.353 -8.462 -6.967 1.00 92.50 107 CYS A O 1
ATOM 829 N N . ALA A 1 108 ? 6.802 -10.670 -7.175 1.00 93.88 108 ALA A N 1
ATOM 830 C CA . ALA A 1 108 ? 7.109 -10.871 -5.782 1.00 93.88 108 ALA A CA 1
ATOM 831 C C . ALA A 1 108 ? 8.234 -9.930 -5.327 1.00 93.88 108 ALA A C 1
ATOM 833 O O . ALA A 1 108 ? 9.231 -9.718 -6.038 1.00 93.88 108 ALA A O 1
ATOM 834 N N . VAL A 1 109 ? 8.068 -9.376 -4.130 1.00 95.50 109 VAL A N 1
ATOM 835 C CA . VAL A 1 109 ? 9.161 -8.771 -3.368 1.00 95.50 109 VAL A CA 1
ATOM 836 C C . VAL A 1 109 ? 10.079 -9.876 -2.825 1.00 95.50 109 VAL A C 1
ATOM 838 O O . VAL A 1 109 ? 9.780 -11.072 -2.937 1.00 95.50 109 VAL A O 1
ATOM 841 N N . SER A 1 110 ? 11.232 -9.514 -2.255 1.00 95.50 110 SER A N 1
ATOM 842 C CA . SER A 1 110 ? 12.073 -10.518 -1.600 1.00 95.50 110 SER A CA 1
ATOM 843 C C . SER A 1 110 ? 11.332 -11.109 -0.392 1.00 95.50 110 SER A C 1
ATOM 845 O O . SER A 1 110 ? 10.494 -10.454 0.227 1.00 95.50 110 SER A O 1
ATOM 847 N N . ALA A 1 111 ? 11.629 -12.364 -0.038 1.00 95.56 111 ALA A N 1
ATOM 848 C CA . ALA A 1 111 ? 11.006 -12.993 1.131 1.00 95.56 111 ALA A CA 1
ATOM 849 C C . ALA A 1 111 ? 11.293 -12.201 2.415 1.00 95.56 111 ALA A C 1
ATOM 851 O O . ALA A 1 111 ? 10.403 -12.008 3.231 1.00 95.56 111 ALA A O 1
ATOM 852 N N . ARG A 1 112 ? 12.516 -11.673 2.535 1.00 96.06 112 ARG A N 1
ATOM 853 C CA . ARG A 1 112 ? 12.915 -10.816 3.647 1.00 96.06 112 ARG A CA 1
ATOM 854 C C . ARG A 1 112 ? 12.076 -9.541 3.710 1.00 96.06 112 ARG A C 1
ATOM 856 O O . ARG A 1 112 ? 11.637 -9.176 4.791 1.00 96.06 112 ARG A O 1
ATOM 863 N N . TYR A 1 113 ? 11.854 -8.885 2.571 1.00 96.62 113 TYR A N 1
ATOM 864 C CA . TYR A 1 113 ? 11.026 -7.683 2.501 1.00 96.62 113 TYR A CA 1
ATOM 865 C C . TYR A 1 113 ? 9.602 -7.966 2.988 1.00 96.62 113 TYR A C 1
ATOM 867 O O . TYR A 1 113 ? 9.088 -7.259 3.845 1.00 96.62 113 TYR A O 1
ATOM 875 N N . HIS A 1 114 ? 8.998 -9.044 2.481 1.00 96.31 114 HIS A N 1
ATOM 876 C CA . HIS A 1 114 ? 7.650 -9.482 2.857 1.00 96.31 114 HIS A CA 1
ATOM 877 C C . HIS A 1 114 ? 7.532 -9.796 4.356 1.00 96.31 114 HIS A C 1
ATOM 879 O O . HIS A 1 114 ? 6.608 -9.321 5.018 1.00 96.31 114 HIS A O 1
ATOM 885 N N . ASP A 1 115 ? 8.497 -10.538 4.907 1.00 96.25 115 ASP A N 1
ATOM 886 C CA . ASP A 1 115 ? 8.526 -10.899 6.327 1.00 96.25 115 ASP A CA 1
ATOM 887 C C . ASP A 1 115 ? 8.716 -9.665 7.231 1.00 96.25 115 ASP A C 1
ATOM 889 O O . ASP A 1 115 ? 8.070 -9.556 8.275 1.00 96.25 115 ASP A O 1
ATOM 893 N N . GLU A 1 116 ? 9.573 -8.717 6.833 1.00 96.44 116 GLU A N 1
ATOM 894 C CA . GLU A 1 116 ? 9.777 -7.459 7.561 1.00 96.44 116 GLU A CA 1
ATOM 895 C C . GLU A 1 116 ? 8.530 -6.559 7.506 1.00 96.44 116 GLU A C 1
ATOM 897 O O . GLU A 1 116 ? 8.155 -6.010 8.541 1.00 96.44 116 GLU A O 1
ATOM 902 N N . THR A 1 117 ? 7.825 -6.475 6.370 1.00 97.38 117 THR A N 1
ATOM 903 C CA . THR A 1 117 ? 6.534 -5.765 6.270 1.00 97.38 117 THR A CA 1
ATOM 904 C C . THR A 1 117 ? 5.509 -6.340 7.255 1.00 97.38 117 THR A C 1
ATOM 906 O O . THR A 1 117 ? 4.891 -5.594 8.014 1.00 97.38 117 THR A O 1
ATOM 909 N N . ILE A 1 118 ? 5.374 -7.672 7.326 1.00 97.38 118 ILE A N 1
ATOM 910 C CA . ILE A 1 118 ? 4.489 -8.329 8.306 1.00 97.38 118 ILE A CA 1
ATOM 911 C C . ILE A 1 118 ? 4.915 -8.003 9.741 1.00 97.38 118 ILE A C 1
ATOM 913 O O . ILE A 1 118 ? 4.065 -7.755 10.597 1.00 97.38 118 ILE A O 1
ATOM 917 N N . LEU A 1 119 ? 6.217 -8.022 10.033 1.00 97.25 119 LEU A N 1
ATOM 918 C CA . LEU A 1 119 ? 6.719 -7.741 11.376 1.00 97.25 119 LEU A CA 1
ATOM 919 C C . LEU A 1 119 ? 6.400 -6.304 11.809 1.00 97.25 119 LEU A C 1
ATOM 921 O O . LEU A 1 119 ? 5.955 -6.105 12.941 1.00 97.25 119 LEU A O 1
ATOM 925 N N . ILE A 1 120 ? 6.576 -5.330 10.913 1.00 97.75 120 ILE A N 1
ATOM 926 C CA . ILE A 1 120 ? 6.209 -3.929 11.156 1.00 97.75 120 ILE A CA 1
ATOM 927 C C . ILE A 1 120 ? 4.708 -3.842 11.435 1.00 97.75 120 ILE A C 1
ATOM 929 O O . ILE A 1 120 ? 4.323 -3.294 12.466 1.00 97.75 120 ILE A O 1
ATOM 933 N N . ALA A 1 121 ? 3.876 -4.481 10.605 1.00 98.19 121 ALA A N 1
ATOM 934 C CA . ALA A 1 121 ? 2.426 -4.494 10.787 1.00 98.19 121 ALA A CA 1
ATOM 935 C C . ALA A 1 121 ? 1.999 -4.991 12.172 1.00 98.19 121 ALA A C 1
ATOM 937 O O . ALA A 1 121 ? 1.243 -4.327 12.881 1.00 98.19 121 ALA A O 1
ATOM 938 N N . ARG A 1 122 ? 2.543 -6.133 12.604 1.00 98.19 122 ARG A N 1
ATOM 939 C CA . ARG A 1 122 ? 2.266 -6.693 13.935 1.00 98.19 122 ARG A CA 1
ATOM 940 C C . ARG A 1 122 ? 2.738 -5.771 15.062 1.00 98.19 122 ARG A C 1
ATOM 942 O O . ARG A 1 122 ? 2.048 -5.637 16.068 1.00 98.19 122 ARG A O 1
ATOM 949 N N . SER A 1 123 ? 3.896 -5.134 14.895 1.00 98.06 123 SER A N 1
ATOM 950 C CA . SER A 1 123 ? 4.487 -4.245 15.906 1.00 98.06 123 SER A 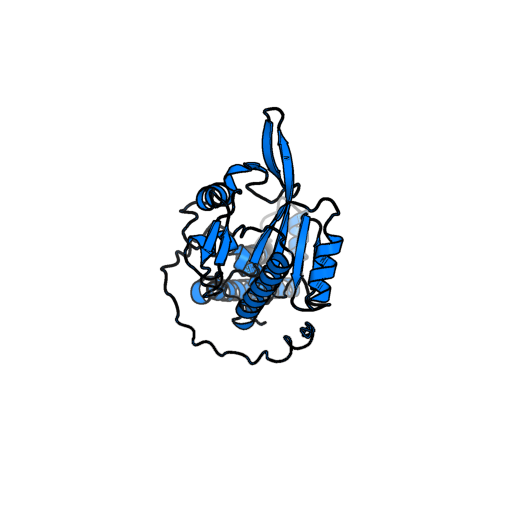CA 1
ATOM 951 C C . SER A 1 123 ? 3.650 -2.981 16.092 1.00 98.06 123 SER A C 1
ATOM 953 O O . SER A 1 123 ? 3.344 -2.599 17.219 1.00 98.06 123 SER A O 1
ATOM 955 N N . VAL A 1 124 ? 3.220 -2.371 14.988 1.00 98.31 124 VAL A N 1
ATOM 956 C CA . VAL A 1 124 ? 2.351 -1.190 15.001 1.00 98.31 124 VAL A CA 1
ATOM 957 C C . VAL A 1 124 ? 0.978 -1.529 15.566 1.00 98.31 124 VAL A C 1
ATOM 959 O O . VAL A 1 124 ? 0.496 -0.809 16.433 1.00 98.31 124 VAL A O 1
ATOM 962 N N . ILE A 1 125 ? 0.362 -2.635 15.140 1.00 98.50 125 ILE A N 1
ATOM 963 C CA . ILE A 1 125 ? -0.932 -3.067 15.681 1.00 98.50 125 ILE A CA 1
ATOM 964 C C . ILE A 1 125 ? -0.845 -3.293 17.195 1.00 98.50 125 ILE A C 1
ATOM 966 O O . ILE A 1 125 ? -1.683 -2.776 17.929 1.00 98.50 125 ILE A O 1
ATOM 970 N N . THR A 1 126 ? 0.192 -3.993 17.668 1.00 98.25 126 THR A N 1
ATOM 971 C CA . THR A 1 126 ? 0.415 -4.209 19.109 1.00 98.25 126 THR A CA 1
ATOM 972 C C . THR A 1 126 ? 0.473 -2.877 19.855 1.00 98.25 126 THR A C 1
ATOM 974 O O . THR A 1 126 ? -0.220 -2.698 20.852 1.00 98.25 126 THR A O 1
ATOM 977 N N . LEU A 1 127 ? 1.240 -1.914 19.332 1.00 98.06 127 LEU A N 1
ATOM 978 C CA . LEU A 1 127 ? 1.355 -0.579 19.917 1.00 98.06 127 LEU A CA 1
ATOM 979 C C . LEU A 1 127 ? -0.003 0.139 19.977 1.00 98.06 127 LEU A C 1
ATOM 981 O O . LEU A 1 127 ? -0.350 0.726 20.998 1.00 98.06 127 LEU A O 1
ATOM 985 N N . LEU A 1 128 ? -0.796 0.097 18.904 1.00 98.25 128 LEU A N 1
ATOM 986 C CA . LEU A 1 128 ? -2.118 0.730 18.888 1.00 98.25 128 LEU A CA 1
ATOM 987 C C . LEU A 1 128 ? -3.066 0.094 19.910 1.00 98.25 128 LEU A C 1
ATOM 989 O O . LEU A 1 128 ? -3.774 0.814 20.613 1.00 98.25 128 LEU A O 1
ATOM 993 N N . GLU A 1 129 ? -3.048 -1.231 20.038 1.00 97.69 129 GLU A N 1
ATOM 994 C CA . GLU A 1 129 ? -3.870 -1.966 21.004 1.00 97.69 129 GLU A CA 1
ATOM 995 C C . GLU A 1 129 ? -3.470 -1.661 22.451 1.00 97.69 129 GLU A C 1
ATOM 997 O O . GLU A 1 129 ? -4.338 -1.372 23.277 1.00 97.69 129 GLU A O 1
ATOM 1002 N N . GLU A 1 130 ? -2.171 -1.630 22.756 1.00 97.06 130 GLU A N 1
ATOM 1003 C CA . GLU A 1 130 ? -1.648 -1.248 24.076 1.00 97.06 130 GLU A CA 1
ATOM 1004 C C . GLU A 1 130 ? -2.059 0.178 24.471 1.00 97.06 130 GLU A C 1
ATOM 1006 O O . GLU A 1 130 ? -2.327 0.462 25.643 1.00 97.06 130 GLU A O 1
ATOM 1011 N N . HIS A 1 131 ? -2.166 1.069 23.484 1.00 95.69 131 HIS A N 1
ATOM 1012 C CA . HIS A 1 131 ? -2.593 2.453 23.663 1.00 95.69 131 HIS A CA 1
ATOM 1013 C C . HIS A 1 131 ? -4.107 2.669 23.498 1.00 95.69 131 HIS A C 1
ATOM 1015 O O . HIS A 1 131 ? -4.568 3.806 23.597 1.00 95.69 131 HIS A O 1
ATOM 1021 N N . ASN A 1 132 ? -4.897 1.603 23.316 1.00 96.12 132 ASN A N 1
ATOM 1022 C CA . ASN A 1 132 ? -6.348 1.654 23.089 1.00 96.12 132 ASN A CA 1
ATOM 1023 C C . ASN A 1 132 ? -6.755 2.576 21.924 1.00 96.12 132 ASN A C 1
ATOM 1025 O O . ASN A 1 132 ? -7.788 3.245 21.990 1.00 96.12 132 ASN A O 1
ATOM 1029 N N . VAL A 1 133 ? -5.947 2.626 20.865 1.00 97.00 133 VAL A N 1
ATOM 1030 C CA . VAL A 1 133 ? -6.241 3.383 19.644 1.00 97.00 133 VAL A CA 1
ATOM 1031 C C . VAL A 1 133 ? -7.036 2.483 18.692 1.00 97.00 133 VAL A C 1
ATOM 1033 O O . VAL A 1 133 ? -6.486 1.500 18.193 1.00 97.00 133 VAL A O 1
ATOM 1036 N N . PRO A 1 134 ? -8.321 2.781 18.415 1.00 97.56 134 PRO A N 1
ATOM 1037 C CA . PRO A 1 134 ? -9.107 1.985 17.482 1.00 97.56 134 PRO A CA 1
ATOM 1038 C C . PRO A 1 134 ? -8.549 2.108 16.064 1.00 97.56 134 PRO A C 1
ATOM 1040 O O . PRO A 1 134 ? -8.353 3.218 15.565 1.00 97.56 134 PRO A O 1
ATOM 1043 N N . TYR A 1 135 ? -8.359 0.970 15.406 1.00 98.62 135 TYR A N 1
ATOM 1044 C CA . TYR A 1 135 ? -7.906 0.887 14.022 1.00 98.62 135 TYR A CA 1
ATOM 1045 C C . TYR A 1 135 ? -8.748 -0.115 13.236 1.00 98.62 135 TYR A C 1
ATOM 1047 O O . TYR A 1 135 ? -9.451 -0.939 13.817 1.00 98.62 135 TYR A O 1
ATOM 1055 N N . TRP A 1 136 ? -8.666 -0.068 11.912 1.00 98.75 136 TRP A N 1
ATOM 1056 C CA . TRP A 1 136 ? -9.171 -1.135 11.054 1.00 98.75 136 TRP A CA 1
ATOM 1057 C C . TRP A 1 136 ? -8.217 -1.402 9.899 1.00 98.75 136 TRP A C 1
ATOM 1059 O O . TRP A 1 136 ? -7.571 -0.483 9.400 1.00 98.75 136 TRP A O 1
ATOM 1069 N N . MET A 1 137 ? -8.140 -2.657 9.459 1.00 98.56 137 MET A N 1
ATOM 1070 C CA . MET A 1 137 ? -7.415 -3.002 8.235 1.00 98.56 137 MET A CA 1
ATOM 1071 C C . MET A 1 137 ? -8.063 -2.327 7.031 1.00 98.56 137 MET A C 1
ATOM 1073 O O . MET A 1 137 ? -9.293 -2.333 6.914 1.00 98.56 137 MET A O 1
ATOM 1077 N N . ASP A 1 138 ? -7.248 -1.806 6.116 1.00 97.38 138 ASP A N 1
ATOM 1078 C CA . ASP A 1 138 ? -7.728 -1.063 4.949 1.00 97.38 138 ASP A CA 1
ATOM 1079 C C . ASP A 1 138 ? -7.104 -1.553 3.635 1.00 97.38 138 ASP A C 1
ATOM 1081 O O . ASP A 1 138 ? -6.208 -2.400 3.623 1.00 97.38 138 ASP A O 1
ATOM 1085 N N . TYR A 1 139 ? -7.629 -1.052 2.516 1.00 95.44 139 TYR A N 1
ATOM 1086 C CA . TYR A 1 139 ? -7.118 -1.270 1.161 1.00 95.44 139 TYR A CA 1
ATOM 1087 C C . TYR A 1 139 ? -6.795 -2.742 0.828 1.00 95.44 139 TYR A C 1
ATOM 1089 O O . TYR A 1 139 ? -7.602 -3.648 1.070 1.00 95.44 139 TYR A O 1
ATOM 1097 N N . ALA A 1 140 ? -5.636 -3.001 0.213 1.00 94.25 140 ALA A N 1
ATOM 1098 C CA . ALA A 1 140 ? -5.209 -4.339 -0.186 1.00 94.25 140 ALA A CA 1
ATOM 1099 C C . ALA A 1 140 ? -4.969 -5.253 1.025 1.00 94.25 140 ALA A C 1
ATOM 1101 O O . ALA A 1 140 ? -5.182 -6.468 0.947 1.00 94.25 140 ALA A O 1
ATOM 1102 N N . THR A 1 141 ? -4.625 -4.666 2.170 1.00 97.38 141 THR A N 1
ATOM 1103 C CA . THR A 1 141 ? -4.436 -5.400 3.420 1.00 97.38 141 THR A CA 1
ATOM 1104 C C . THR A 1 141 ? -5.767 -5.959 3.928 1.00 97.38 141 THR A C 1
ATOM 1106 O O . THR A 1 141 ? -5.852 -7.145 4.255 1.00 97.38 141 THR A O 1
ATOM 1109 N N . LEU A 1 142 ? -6.848 -5.170 3.886 1.00 97.81 142 LEU A N 1
ATOM 1110 C CA . LEU A 1 142 ? -8.207 -5.645 4.159 1.00 97.81 142 LEU A CA 1
ATOM 1111 C C . LEU A 1 142 ? -8.630 -6.744 3.179 1.00 97.81 142 LEU A C 1
ATOM 1113 O O . LEU A 1 142 ? -9.188 -7.756 3.607 1.00 97.81 142 LEU A O 1
ATOM 1117 N N . LEU A 1 143 ? -8.333 -6.584 1.881 1.00 95.75 143 LEU A N 1
ATOM 1118 C CA . LEU A 1 143 ? -8.622 -7.609 0.871 1.00 95.75 143 LEU A CA 1
ATOM 1119 C C . LEU A 1 143 ? -7.961 -8.947 1.216 1.00 95.75 143 LEU A C 1
ATOM 1121 O O . LEU A 1 143 ? -8.608 -9.989 1.109 1.00 95.75 143 LEU A O 1
ATOM 1125 N N . ALA A 1 144 ? -6.693 -8.937 1.634 1.00 95.44 144 ALA A N 1
ATOM 1126 C CA . ALA A 1 144 ? -5.994 -10.147 2.059 1.00 95.44 144 ALA A CA 1
ATOM 1127 C C . ALA A 1 144 ? -6.705 -10.823 3.243 1.00 95.44 144 ALA A C 1
ATOM 1129 O O . ALA A 1 144 ? -6.944 -12.034 3.212 1.00 95.44 144 ALA A O 1
ATOM 1130 N N . VAL A 1 145 ? -7.124 -10.038 4.241 1.00 97.25 145 VAL A N 1
ATOM 1131 C CA . VAL A 1 145 ? -7.840 -10.534 5.427 1.00 97.25 145 VAL A CA 1
ATOM 1132 C C . VAL A 1 145 ? -9.169 -11.184 5.046 1.00 97.25 145 VAL A C 1
ATOM 1134 O O . VAL A 1 145 ? -9.397 -12.345 5.387 1.00 97.25 145 VAL A O 1
ATOM 1137 N N . ILE A 1 146 ? -10.030 -10.499 4.285 1.00 97.06 146 ILE A N 1
ATOM 1138 C CA . ILE A 1 146 ? -11.357 -11.034 3.920 1.00 97.06 146 ILE A CA 1
ATOM 1139 C C . ILE A 1 146 ? -11.283 -12.211 2.937 1.00 97.06 146 ILE A C 1
ATOM 1141 O O . ILE A 1 146 ? -12.231 -12.987 2.825 1.00 97.06 146 ILE A O 1
ATOM 1145 N N . ARG A 1 147 ? -10.157 -12.383 2.233 1.00 95.38 147 ARG A N 1
ATOM 1146 C CA . ARG A 1 147 ? -9.868 -13.573 1.415 1.00 95.38 147 ARG A CA 1
ATOM 1147 C C . ARG A 1 147 ? -9.359 -14.761 2.240 1.00 95.38 147 ARG A C 1
ATOM 1149 O O . ARG A 1 147 ? -9.160 -15.834 1.675 1.00 95.38 147 ARG A O 1
ATOM 1156 N N . GLY A 1 148 ? -9.122 -14.595 3.544 1.00 95.44 148 GLY A N 1
ATOM 1157 C CA . GLY A 1 148 ? -8.506 -15.621 4.391 1.00 95.44 148 GLY A CA 1
ATOM 1158 C C . GLY A 1 148 ? -7.037 -15.877 4.036 1.00 95.44 148 GLY A C 1
ATOM 1159 O O . GLY A 1 148 ? -6.538 -16.996 4.178 1.00 95.44 148 GLY A O 1
ATOM 1160 N N . GLN A 1 149 ? -6.349 -14.858 3.520 1.00 94.19 149 GLN A N 1
ATOM 1161 C CA . GLN A 1 149 ? -4.979 -14.931 3.026 1.00 94.19 149 GLN A CA 1
ATOM 1162 C C . GLN A 1 149 ? -4.023 -14.138 3.927 1.00 94.19 149 GLN A C 1
ATOM 1164 O O . GLN A 1 149 ? -4.427 -13.333 4.767 1.00 94.19 149 GLN A O 1
ATOM 1169 N N . SER A 1 150 ? -2.727 -14.411 3.771 1.00 94.12 150 SER A N 1
ATOM 1170 C CA . SER A 1 150 ? -1.692 -13.470 4.207 1.00 94.12 150 SER A CA 1
ATOM 1171 C C . SER A 1 150 ? -1.620 -12.320 3.195 1.00 94.12 150 SER A C 1
ATOM 1173 O O . SER A 1 150 ? -2.218 -12.415 2.123 1.00 94.12 150 SER A O 1
ATOM 1175 N N . ILE A 1 151 ? -0.865 -11.266 3.502 1.00 94.06 151 ILE A N 1
ATOM 1176 C CA . ILE A 1 151 ? -0.520 -10.217 2.525 1.00 94.06 151 ILE A CA 1
ATOM 1177 C C . ILE A 1 151 ? 0.086 -10.863 1.277 1.00 94.06 151 ILE A C 1
ATOM 1179 O O . ILE A 1 151 ? 0.840 -11.841 1.400 1.00 94.06 151 ILE A O 1
ATOM 1183 N N . ASN A 1 152 ? -0.242 -10.346 0.090 1.00 93.00 152 ASN A N 1
ATOM 1184 C CA . ASN A 1 152 ? 0.232 -10.952 -1.147 1.00 93.00 152 ASN A CA 1
ATOM 1185 C C . ASN A 1 152 ? 1.756 -10.841 -1.269 1.00 93.00 152 ASN A C 1
ATOM 1187 O O . ASN A 1 152 ? 2.381 -9.932 -0.737 1.00 93.00 152 ASN A O 1
ATOM 1191 N N . GLU A 1 153 ? 2.375 -11.762 -2.009 1.00 93.56 153 GLU A N 1
ATOM 1192 C CA . GLU A 1 153 ? 3.836 -11.773 -2.180 1.00 93.56 153 GLU A CA 1
ATOM 1193 C C . GLU A 1 153 ? 4.371 -10.602 -3.022 1.00 93.56 153 GLU A C 1
ATOM 1195 O O . GLU A 1 153 ? 5.576 -10.367 -3.025 1.00 93.56 153 GLU A O 1
ATOM 1200 N N . TRP A 1 154 ? 3.499 -9.889 -3.740 1.00 93.56 154 TRP A N 1
ATOM 1201 C CA . TRP A 1 154 ? 3.822 -8.692 -4.525 1.00 93.56 154 TRP A CA 1
ATOM 1202 C C . TRP A 1 154 ? 3.416 -7.382 -3.843 1.00 93.56 154 TRP A C 1
ATOM 1204 O O . TRP A 1 154 ? 3.828 -6.321 -4.320 1.00 93.56 154 TRP A O 1
ATOM 1214 N N . ASP A 1 155 ? 2.629 -7.441 -2.766 1.00 93.62 155 ASP A N 1
ATOM 1215 C CA . ASP A 1 155 ? 2.307 -6.251 -1.980 1.00 93.62 155 ASP A CA 1
ATOM 1216 C C . ASP A 1 155 ? 3.587 -5.772 -1.287 1.00 93.62 155 ASP A C 1
ATOM 1218 O O . ASP A 1 155 ? 4.454 -6.567 -0.903 1.00 93.62 155 ASP A O 1
ATOM 1222 N N . HIS A 1 156 ? 3.736 -4.459 -1.184 1.00 92.12 156 HIS A N 1
ATOM 1223 C CA . HIS A 1 156 ? 4.973 -3.829 -0.729 1.00 92.12 156 HIS A CA 1
ATOM 1224 C C . HIS A 1 156 ? 4.844 -3.113 0.613 1.00 92.12 156 HIS A C 1
ATOM 1226 O O . HIS A 1 156 ? 5.818 -2.583 1.145 1.00 92.12 156 HIS A O 1
ATOM 1232 N N . ASP A 1 157 ? 3.650 -3.121 1.160 1.00 95.62 157 ASP A N 1
ATOM 1233 C CA . ASP A 1 157 ? 3.258 -2.412 2.351 1.00 95.62 157 ASP A CA 1
ATOM 1234 C C . ASP A 1 157 ? 2.051 -3.107 2.981 1.00 95.62 157 ASP A C 1
ATOM 1236 O O . ASP A 1 157 ? 1.545 -4.133 2.508 1.00 95.62 157 ASP A O 1
ATOM 1240 N N . THR A 1 158 ? 1.648 -2.564 4.118 1.00 97.56 158 THR A N 1
ATOM 1241 C CA . THR A 1 158 ? 0.377 -2.869 4.760 1.00 97.56 158 THR A CA 1
ATOM 1242 C C . THR A 1 158 ? -0.297 -1.584 5.155 1.00 97.56 158 THR A C 1
ATOM 1244 O O . THR A 1 158 ? 0.378 -0.649 5.571 1.00 97.56 158 THR A O 1
ATOM 1247 N N . ASP A 1 159 ? -1.617 -1.594 5.155 1.00 97.88 159 ASP A N 1
ATOM 1248 C CA . ASP A 1 159 ? -2.435 -0.435 5.445 1.00 97.88 159 ASP A CA 1
ATOM 1249 C C . ASP A 1 159 ? -3.400 -0.737 6.579 1.00 97.88 159 ASP A C 1
ATOM 1251 O O . ASP A 1 159 ? -4.157 -1.719 6.560 1.00 97.88 159 ASP A O 1
ATOM 1255 N N . ILE A 1 160 ? -3.429 0.180 7.533 1.00 98.62 160 ILE A N 1
ATOM 1256 C CA . ILE A 1 160 ? -4.561 0.339 8.433 1.00 98.62 160 ILE A CA 1
ATOM 1257 C C . ILE A 1 160 ? -5.036 1.777 8.381 1.00 98.62 160 ILE A C 1
ATOM 1259 O O . ILE A 1 160 ? -4.350 2.677 7.898 1.00 98.62 160 ILE A O 1
ATOM 1263 N N . SER A 1 161 ? -6.192 1.992 8.973 1.00 98.44 161 SER A N 1
ATOM 1264 C CA . SER A 1 161 ? -6.770 3.307 9.125 1.00 98.44 161 SER A CA 1
ATOM 1265 C C . SER A 1 161 ? -7.198 3.540 10.559 1.00 98.44 161 SER A C 1
ATOM 1267 O O . SER A 1 161 ? -7.585 2.605 11.266 1.00 98.44 161 SER A O 1
ATOM 1269 N N . ILE A 1 162 ? -7.153 4.803 10.969 1.00 98.06 162 ILE A N 1
ATOM 1270 C CA . ILE A 1 162 ? -7.665 5.270 12.256 1.00 98.06 162 ILE A CA 1
ATOM 1271 C C . ILE A 1 162 ? -8.488 6.543 12.054 1.00 98.06 162 ILE A C 1
ATOM 1273 O O . ILE A 1 162 ? -8.351 7.249 11.050 1.00 98.06 162 ILE A O 1
ATOM 1277 N N . VAL A 1 163 ? -9.329 6.871 13.034 1.00 97.19 163 VAL A N 1
ATOM 1278 C CA . VAL A 1 163 ? -9.926 8.211 13.090 1.00 97.19 163 VAL A CA 1
ATOM 1279 C C . VAL A 1 163 ? -8.833 9.211 13.470 1.00 97.19 163 VAL A C 1
ATOM 1281 O O . VAL A 1 163 ? -8.034 8.950 14.369 1.00 97.19 163 VAL A O 1
ATOM 1284 N N . PHE A 1 164 ? -8.784 10.341 12.767 1.00 95.00 164 PHE A N 1
ATOM 1285 C CA . PHE A 1 164 ? -7.824 11.413 12.992 1.00 95.00 164 PHE A CA 1
ATOM 1286 C C . PHE A 1 164 ? -7.879 11.865 14.463 1.00 95.00 164 PHE A C 1
ATOM 1288 O O . PHE A 1 164 ? -8.944 12.300 14.903 1.00 95.00 164 PHE A O 1
ATOM 1295 N N . PRO A 1 165 ? -6.771 11.783 15.225 1.00 92.81 165 PRO A N 1
ATOM 1296 C CA . PRO A 1 165 ? -6.761 12.205 16.623 1.00 92.81 165 PRO A CA 1
ATOM 1297 C C . PRO A 1 165 ? -6.972 13.716 16.758 1.00 92.81 165 PRO A C 1
ATOM 1299 O O . PRO A 1 165 ? -6.361 14.484 16.016 1.00 92.81 165 PRO A O 1
ATOM 1302 N N . ASP A 1 166 ? -7.759 14.155 17.742 1.00 90.06 166 ASP A N 1
ATOM 1303 C CA . ASP A 1 166 ? -8.053 15.582 17.964 1.00 90.06 166 ASP A CA 1
ATOM 1304 C C . ASP A 1 166 ? -6.781 16.430 18.163 1.00 90.06 166 ASP A C 1
ATOM 1306 O O . ASP A 1 166 ? -6.664 17.527 17.615 1.00 90.06 166 ASP A O 1
ATOM 1310 N N . ASP A 1 167 ? -5.790 15.887 18.876 1.00 91.62 167 ASP A N 1
ATOM 1311 C CA . ASP A 1 167 ? -4.494 16.534 19.135 1.00 91.62 167 ASP A CA 1
ATOM 1312 C C . ASP A 1 167 ? -3.474 16.343 17.990 1.00 91.62 167 ASP A C 1
ATOM 1314 O O . ASP A 1 167 ? -2.303 16.725 18.095 1.00 91.62 167 ASP A O 1
ATOM 1318 N N . GLY A 1 168 ? -3.903 15.737 16.881 1.00 92.06 168 GLY A N 1
ATOM 1319 C CA . GLY A 1 168 ? -3.059 15.386 15.748 1.00 92.06 168 GLY A CA 1
ATOM 1320 C C . GLY A 1 168 ? -2.159 14.160 15.981 1.00 92.06 168 GLY A C 1
ATOM 1321 O O . GLY A 1 168 ? -2.240 13.471 16.999 1.00 92.06 168 GLY A O 1
ATOM 1322 N N . PRO A 1 169 ? -1.269 13.853 15.024 1.00 94.75 169 PRO A N 1
ATOM 1323 C CA . PRO 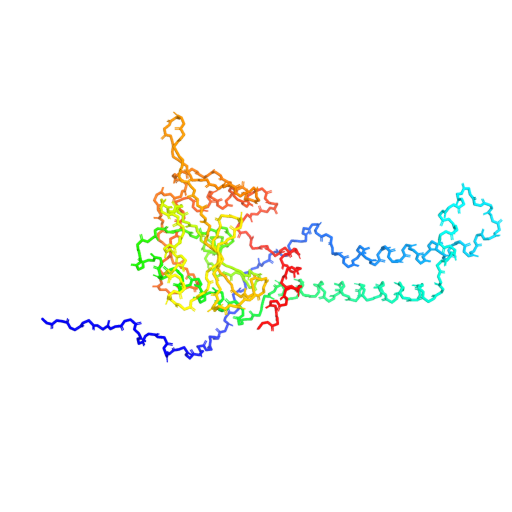A 1 169 ? -0.444 12.636 15.033 1.00 94.75 169 PRO A CA 1
ATOM 1324 C C . PRO A 1 169 ? 0.735 12.622 15.984 1.00 94.75 169 PRO A C 1
ATOM 1326 O O . PRO A 1 169 ? 1.356 11.574 16.145 1.00 94.75 169 PRO A O 1
ATOM 1329 N N . ALA A 1 170 ? 1.143 13.777 16.510 1.00 96.06 170 ALA A N 1
ATOM 1330 C CA . ALA A 1 170 ? 2.487 13.935 17.058 1.00 96.06 170 ALA A CA 1
ATOM 1331 C C . ALA A 1 170 ? 2.766 12.938 18.193 1.00 96.06 170 ALA A C 1
ATOM 1333 O O . ALA A 1 170 ? 3.853 12.367 18.263 1.00 96.06 170 ALA A O 1
ATOM 1334 N N . ALA A 1 171 ? 1.759 12.675 19.032 1.00 95.31 171 ALA A N 1
ATOM 1335 C CA . ALA A 1 171 ? 1.841 11.683 20.097 1.00 95.31 171 ALA A CA 1
ATOM 1336 C C . ALA A 1 171 ? 1.996 10.249 19.560 1.00 95.31 171 ALA A C 1
ATOM 1338 O O . ALA A 1 171 ? 2.817 9.494 20.076 1.00 95.31 171 ALA A O 1
ATOM 1339 N N . LEU A 1 172 ? 1.262 9.887 18.502 1.00 96.00 172 LEU A N 1
ATOM 1340 C CA . LEU A 1 172 ? 1.360 8.571 17.870 1.00 96.00 172 LEU A CA 1
ATOM 1341 C C . LEU A 1 172 ? 2.724 8.374 17.193 1.00 96.00 172 LEU A C 1
ATOM 1343 O O . LEU A 1 172 ? 3.364 7.350 17.403 1.00 96.00 172 LEU A O 1
ATOM 1347 N N . ILE A 1 173 ? 3.214 9.374 16.454 1.00 96.94 173 ILE A N 1
ATOM 1348 C CA . ILE A 1 173 ? 4.558 9.354 15.851 1.00 96.94 173 ILE A CA 1
ATOM 1349 C C . ILE A 1 173 ? 5.625 9.177 16.934 1.00 96.94 173 ILE A C 1
ATOM 1351 O O . ILE A 1 173 ? 6.524 8.351 16.790 1.00 96.94 173 ILE A O 1
ATOM 1355 N N . ALA A 1 174 ? 5.520 9.923 18.038 1.00 96.81 174 ALA A N 1
ATOM 1356 C CA . ALA A 1 174 ? 6.450 9.802 19.153 1.00 96.81 174 ALA A CA 1
ATOM 1357 C C . ALA A 1 174 ? 6.415 8.402 19.785 1.00 96.81 174 ALA A C 1
ATOM 1359 O O . ALA A 1 174 ? 7.474 7.856 20.088 1.00 96.81 174 ALA A O 1
ATOM 1360 N N . ALA A 1 175 ? 5.229 7.804 19.942 1.00 96.88 175 ALA A N 1
ATOM 1361 C CA . ALA A 1 175 ? 5.079 6.443 20.454 1.00 96.88 175 ALA A CA 1
ATOM 1362 C C . ALA A 1 175 ? 5.697 5.399 19.508 1.00 96.88 175 ALA A C 1
ATOM 1364 O O . ALA A 1 175 ? 6.448 4.535 19.958 1.00 96.88 175 ALA A O 1
ATOM 1365 N N . ILE A 1 176 ? 5.458 5.519 18.197 1.00 97.44 176 ILE A N 1
ATOM 1366 C CA . ILE A 1 176 ? 6.040 4.632 17.177 1.00 97.44 176 ILE A CA 1
ATOM 1367 C C . ILE A 1 176 ? 7.571 4.728 17.188 1.00 97.44 176 ILE A C 1
ATOM 1369 O O . ILE A 1 176 ? 8.258 3.706 17.212 1.00 97.44 176 ILE A O 1
ATOM 1373 N N . ASN A 1 177 ? 8.111 5.948 17.242 1.00 96.88 177 ASN A N 1
ATOM 1374 C CA . ASN A 1 177 ? 9.555 6.169 17.300 1.00 96.88 177 ASN A CA 1
ATOM 1375 C C . ASN A 1 177 ? 10.168 5.637 18.606 1.00 96.88 177 ASN A C 1
ATOM 1377 O O . ASN A 1 177 ? 11.247 5.046 18.595 1.00 96.88 177 ASN A O 1
ATOM 1381 N N . ALA A 1 178 ? 9.472 5.789 19.737 1.00 96.44 178 ALA A N 1
ATOM 1382 C CA . ALA A 1 178 ? 9.907 5.246 21.023 1.00 96.44 178 ALA A CA 1
ATOM 1383 C C . ALA A 1 178 ? 9.915 3.706 21.051 1.00 96.44 178 ALA A C 1
ATOM 1385 O O . ALA A 1 178 ? 10.718 3.118 21.774 1.00 96.44 178 ALA A O 1
ATOM 1386 N N . ALA A 1 179 ? 9.076 3.056 20.238 1.00 95.50 179 ALA A N 1
ATOM 1387 C CA . ALA A 1 179 ? 9.073 1.606 20.043 1.00 95.50 179 ALA A CA 1
ATOM 1388 C C . ALA A 1 179 ? 10.222 1.102 19.140 1.00 95.50 179 ALA A C 1
ATOM 1390 O O . ALA A 1 179 ? 10.326 -0.098 18.892 1.00 95.50 179 ALA A O 1
ATOM 1391 N N . GLY A 1 180 ? 11.099 1.993 18.660 1.00 94.75 180 GLY A N 1
ATOM 1392 C CA . GLY A 1 180 ? 12.269 1.650 17.846 1.00 94.75 180 GLY A CA 1
ATOM 1393 C C . GLY A 1 180 ? 12.003 1.574 16.340 1.00 94.75 180 GLY A C 1
ATOM 1394 O O . GLY A 1 180 ? 12.907 1.207 15.593 1.00 94.75 180 GLY A O 1
ATOM 1395 N N . MET A 1 181 ? 10.796 1.928 15.895 1.00 96.38 181 MET A N 1
ATOM 1396 C CA . MET A 1 181 ? 10.456 2.105 14.480 1.00 96.38 181 MET A CA 1
ATOM 1397 C C . MET A 1 181 ? 10.697 3.559 14.051 1.00 96.38 181 MET A C 1
ATOM 1399 O O . MET A 1 181 ? 11.094 4.399 14.854 1.00 96.38 181 MET A O 1
ATOM 1403 N N . TYR A 1 182 ? 10.463 3.869 12.777 1.00 96.44 182 TYR A N 1
ATOM 1404 C CA . TYR A 1 182 ? 10.564 5.230 12.257 1.00 96.44 182 TYR A CA 1
ATOM 1405 C C . TYR A 1 182 ? 9.284 5.639 11.535 1.00 96.44 182 TYR A C 1
ATOM 1407 O O . TYR A 1 182 ? 8.959 5.084 10.490 1.00 96.44 18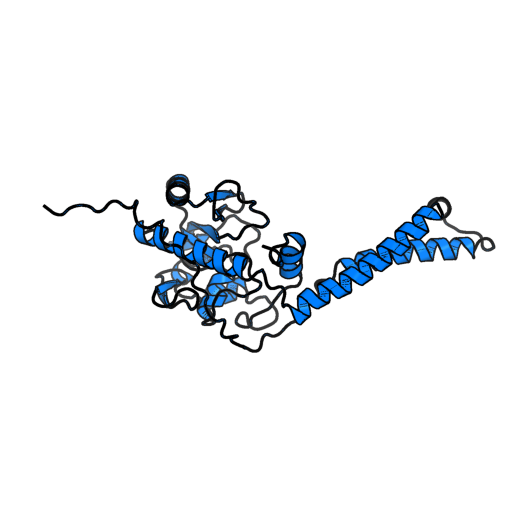2 TYR A O 1
ATOM 1415 N N . ALA A 1 183 ? 8.567 6.607 12.099 1.00 96.88 183 ALA A N 1
ATOM 1416 C CA . ALA A 1 183 ? 7.330 7.154 11.558 1.00 96.88 183 ALA A CA 1
ATOM 1417 C C . ALA A 1 183 ? 7.559 8.511 10.885 1.00 96.88 183 ALA A C 1
ATOM 1419 O O . ALA A 1 183 ? 8.108 9.437 11.490 1.00 96.88 183 ALA A O 1
ATOM 1420 N N . VAL A 1 184 ? 7.062 8.646 9.657 1.00 94.19 184 VAL A N 1
ATOM 1421 C CA . VAL A 1 184 ? 7.045 9.895 8.892 1.00 94.19 184 VAL A CA 1
ATOM 1422 C C . VAL A 1 184 ? 5.610 10.211 8.507 1.00 94.19 184 VAL A C 1
ATOM 1424 O O . VAL A 1 184 ? 4.939 9.391 7.895 1.00 94.19 184 VAL A O 1
ATOM 1427 N N . TRP A 1 185 ? 5.146 11.404 8.862 1.00 93.38 185 TRP A N 1
ATOM 1428 C CA . TRP A 1 185 ? 3.900 11.950 8.333 1.00 93.38 185 TRP A CA 1
ATOM 1429 C C . TRP A 1 185 ? 4.155 12.560 6.958 1.00 93.38 185 TRP A C 1
ATOM 1431 O O . TRP A 1 185 ? 5.092 13.352 6.816 1.00 93.38 185 TRP A O 1
ATOM 1441 N N . ASP A 1 186 ? 3.314 12.246 5.978 1.00 87.62 186 ASP A N 1
ATOM 1442 C CA . ASP A 1 186 ? 3.415 12.791 4.624 1.00 87.62 186 ASP A CA 1
ATOM 1443 C C . ASP A 1 186 ? 2.173 13.595 4.191 1.00 87.62 186 ASP A C 1
ATOM 1445 O O . ASP A 1 186 ? 1.277 13.903 4.979 1.00 87.62 186 ASP A O 1
ATOM 1449 N N . ASP A 1 187 ? 2.160 14.036 2.937 1.00 86.94 187 ASP A N 1
ATOM 1450 C CA . ASP A 1 187 ? 1.110 14.871 2.355 1.00 86.94 187 ASP A CA 1
ATOM 1451 C C . ASP A 1 187 ? -0.175 14.104 1.993 1.00 86.94 187 ASP A C 1
ATOM 1453 O O . ASP A 1 187 ? -1.161 14.731 1.600 1.00 86.94 187 ASP A O 1
ATOM 1457 N N . ARG A 1 188 ? -0.206 12.777 2.180 1.00 88.44 188 ARG A N 1
ATOM 1458 C CA . ARG A 1 188 ? -1.372 11.915 1.931 1.00 88.44 188 ARG A CA 1
ATOM 1459 C C . ARG A 1 188 ? -2.339 11.857 3.120 1.00 88.44 188 ARG A C 1
ATOM 1461 O O . ARG A 1 188 ? -3.294 11.084 3.085 1.00 88.44 188 ARG A O 1
ATOM 1468 N N . ASP A 1 189 ? -2.101 12.654 4.169 1.00 90.12 189 ASP A N 1
ATOM 1469 C CA . ASP A 1 189 ? -2.752 12.506 5.480 1.00 90.12 189 ASP A CA 1
ATOM 1470 C C . ASP A 1 189 ? -2.574 11.059 6.003 1.00 90.12 189 ASP A C 1
ATOM 1472 O O . ASP A 1 189 ? -3.521 10.392 6.433 1.00 90.12 189 ASP A O 1
ATOM 1476 N N . ALA A 1 190 ? -1.329 10.571 5.955 1.00 94.88 190 ALA A N 1
ATOM 1477 C CA . ALA A 1 190 ? -0.923 9.262 6.454 1.00 94.88 190 ALA A CA 1
ATOM 1478 C C . ALA A 1 190 ? 0.410 9.333 7.222 1.00 94.88 190 ALA A C 1
ATOM 1480 O O . ALA A 1 190 ? 1.219 10.245 7.030 1.00 94.88 190 ALA A O 1
ATOM 1481 N N . ILE A 1 191 ? 0.644 8.359 8.108 1.00 96.19 191 ILE A N 1
ATOM 1482 C CA . ILE A 1 191 ? 1.985 8.057 8.628 1.00 96.19 191 ILE A CA 1
ATOM 1483 C C . ILE A 1 191 ? 2.514 6.829 7.897 1.00 96.19 191 ILE A C 1
ATOM 1485 O O . ILE A 1 191 ? 1.927 5.759 8.022 1.00 96.19 191 ILE A O 1
ATOM 1489 N N . GLN A 1 192 ? 3.671 6.963 7.258 1.00 96.62 192 GLN A N 1
ATOM 1490 C CA . GLN A 1 192 ? 4.473 5.842 6.782 1.00 96.62 192 GLN A CA 1
ATOM 1491 C C . GLN A 1 192 ? 5.457 5.395 7.872 1.00 96.62 192 GLN A C 1
ATOM 1493 O O . GLN A 1 192 ? 6.223 6.200 8.411 1.00 96.62 192 GLN A O 1
ATOM 1498 N N . ILE A 1 193 ? 5.450 4.102 8.196 1.00 97.88 193 ILE A N 1
ATOM 1499 C CA . ILE A 1 193 ? 6.204 3.500 9.302 1.00 97.88 193 ILE A CA 1
ATOM 1500 C C . ILE A 1 193 ? 7.211 2.497 8.759 1.00 97.88 193 ILE A C 1
ATOM 1502 O O . ILE A 1 193 ? 6.851 1.527 8.104 1.00 97.88 193 ILE A O 1
ATOM 1506 N N . MET A 1 194 ? 8.480 2.713 9.076 1.00 96.62 194 MET A N 1
ATOM 1507 C CA . MET A 1 194 ? 9.636 1.957 8.600 1.00 96.62 194 MET A CA 1
ATOM 1508 C C . MET A 1 194 ? 10.373 1.275 9.764 1.00 96.62 194 MET A C 1
ATOM 1510 O O . MET A 1 194 ? 10.196 1.667 10.922 1.00 96.62 194 MET A O 1
ATOM 1514 N N . PRO A 1 195 ? 11.244 0.284 9.491 1.00 93.81 195 PRO A N 1
ATOM 1515 C CA . PRO A 1 195 ? 11.865 -0.513 10.547 1.00 93.81 195 PRO A CA 1
ATOM 1516 C C . PRO A 1 195 ? 12.906 0.241 11.388 1.00 93.81 195 PRO A C 1
ATOM 1518 O O . PRO A 1 195 ? 13.202 -0.201 12.492 1.00 93.81 195 PRO A O 1
ATOM 1521 N N . TYR A 1 196 ? 13.497 1.332 10.885 1.00 92.88 196 TYR A N 1
ATOM 1522 C CA . TYR A 1 196 ? 14.515 2.108 11.603 1.00 92.88 196 TYR A CA 1
ATOM 1523 C C . TYR A 1 196 ? 14.699 3.517 11.018 1.00 92.88 196 TYR A C 1
ATOM 1525 O O . TYR A 1 196 ? 14.360 3.783 9.862 1.00 92.88 196 TYR A O 1
ATOM 1533 N N . GLU A 1 197 ? 15.278 4.422 11.811 1.00 91.81 197 GLU A N 1
ATOM 1534 C CA . GLU A 1 197 ? 15.578 5.796 11.392 1.00 91.81 197 GLU A CA 1
ATOM 1535 C C . GLU A 1 197 ? 16.597 5.827 10.242 1.00 91.81 197 GLU A C 1
ATOM 1537 O O . GLU A 1 197 ? 17.645 5.181 10.290 1.00 91.81 197 GLU A O 1
ATOM 1542 N N . GLY A 1 198 ? 16.291 6.585 9.186 1.00 88.38 198 GLY A N 1
ATOM 1543 C CA . GLY A 1 198 ? 17.121 6.661 7.980 1.00 88.38 198 GLY A CA 1
ATOM 1544 C C . GLY A 1 198 ? 16.863 5.549 6.959 1.00 88.3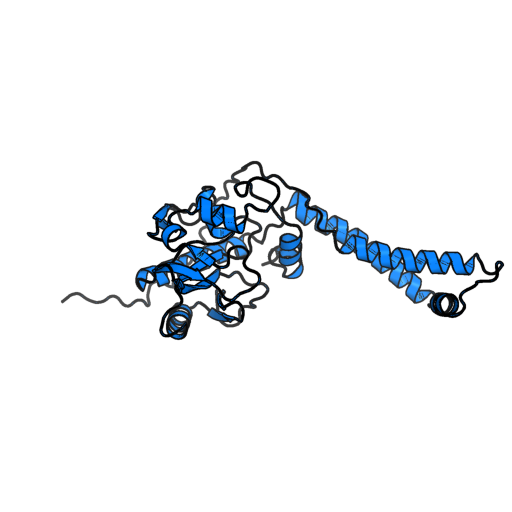8 198 GLY A C 1
ATOM 1545 O O . GLY A 1 198 ? 17.529 5.513 5.920 1.00 88.38 198 GLY A O 1
ATOM 1546 N N . ALA A 1 199 ? 15.892 4.663 7.211 1.00 89.44 199 ALA A N 1
ATOM 1547 C CA . ALA A 1 199 ? 15.323 3.811 6.175 1.00 89.44 199 ALA A CA 1
ATOM 1548 C C . ALA A 1 199 ? 14.826 4.670 4.997 1.00 89.44 199 ALA A C 1
ATOM 1550 O O . ALA A 1 199 ? 14.294 5.766 5.177 1.00 89.44 199 ALA A O 1
ATOM 1551 N N . ASN A 1 200 ? 15.039 4.192 3.772 1.00 89.12 200 ASN A N 1
ATOM 1552 C CA . ASN A 1 200 ? 14.610 4.917 2.582 1.00 89.12 200 ASN A CA 1
ATOM 1553 C C . ASN A 1 200 ? 13.116 4.640 2.334 1.00 89.12 200 ASN A C 1
ATOM 1555 O O . ASN A 1 200 ? 12.774 3.488 2.038 1.00 89.12 200 ASN A O 1
ATOM 1559 N N . PRO A 1 201 ? 12.241 5.660 2.382 1.00 85.44 201 PRO A N 1
ATOM 1560 C CA . PRO A 1 201 ? 10.791 5.477 2.268 1.00 85.44 201 PRO A CA 1
ATOM 1561 C C . PRO A 1 201 ? 10.364 4.908 0.912 1.00 85.44 201 PRO A C 1
ATOM 1563 O O . PRO A 1 201 ? 9.308 4.297 0.793 1.00 85.44 201 PRO A O 1
ATOM 1566 N N . LEU A 1 202 ? 11.200 5.039 -0.123 1.00 85.19 202 LEU A N 1
ATOM 1567 C CA . LEU A 1 202 ? 10.876 4.526 -1.452 1.00 85.19 202 LEU A CA 1
ATOM 1568 C C . LEU A 1 202 ? 11.055 3.011 -1.574 1.00 85.19 202 LEU A C 1
ATOM 1570 O O . LEU A 1 202 ? 10.449 2.403 -2.449 1.00 85.19 202 LEU A O 1
ATOM 1574 N N . ASN A 1 203 ? 11.920 2.385 -0.775 1.00 89.75 203 ASN A N 1
ATOM 1575 C CA . ASN A 1 203 ? 12.272 0.979 -0.984 1.00 89.75 203 ASN A CA 1
ATOM 1576 C C . ASN A 1 203 ? 12.458 0.154 0.286 1.00 89.75 203 ASN A C 1
ATOM 1578 O O . ASN A 1 203 ? 12.956 -0.965 0.187 1.00 89.75 203 ASN A O 1
ATOM 1582 N N . SER A 1 204 ? 12.080 0.679 1.447 1.00 94.50 204 SER A N 1
ATOM 1583 C CA . SER A 1 204 ? 12.079 -0.087 2.693 1.00 94.50 204 SER A CA 1
ATOM 1584 C C . SER A 1 204 ? 10.722 -0.767 2.889 1.00 94.50 204 SER A C 1
ATOM 1586 O O . SER A 1 204 ? 9.713 -0.242 2.403 1.00 94.50 204 SER A O 1
ATOM 1588 N N . PRO A 1 205 ? 10.667 -1.931 3.554 1.00 96.12 205 PRO A N 1
ATOM 1589 C CA . PRO A 1 205 ? 9.429 -2.474 4.099 1.00 96.12 205 PRO A CA 1
ATOM 1590 C C . PRO A 1 205 ? 8.764 -1.414 4.967 1.00 96.12 205 PRO A C 1
ATOM 1592 O O . PRO A 1 205 ? 9.453 -0.719 5.720 1.00 96.12 205 PRO A O 1
ATOM 1595 N N . HIS A 1 206 ? 7.457 -1.248 4.832 1.00 96.94 206 HIS A N 1
ATOM 1596 C CA . HIS A 1 206 ? 6.734 -0.263 5.620 1.00 96.94 206 HIS A CA 1
ATOM 1597 C C . HIS A 1 206 ? 5.274 -0.642 5.812 1.00 96.94 206 HIS A C 1
ATOM 1599 O O . HIS A 1 206 ? 4.755 -1.566 5.188 1.00 96.94 206 HIS A O 1
ATOM 1605 N N . MET A 1 207 ? 4.641 0.097 6.709 1.00 97.69 207 MET A N 1
ATOM 1606 C CA . MET A 1 207 ? 3.211 0.107 6.936 1.00 97.69 207 MET A CA 1
ATOM 1607 C C . MET A 1 207 ? 2.718 1.547 6.917 1.00 97.69 207 MET A C 1
ATOM 1609 O O . MET A 1 207 ? 3.370 2.409 7.504 1.00 97.69 207 MET A O 1
ATOM 1613 N N . ASP A 1 208 ? 1.550 1.775 6.333 1.00 97.56 208 ASP A N 1
ATOM 1614 C CA . ASP A 1 208 ? 0.876 3.062 6.341 1.00 97.56 208 ASP A CA 1
ATOM 1615 C C . ASP A 1 208 ? -0.293 3.055 7.346 1.00 97.56 208 ASP A C 1
ATOM 1617 O O . ASP A 1 208 ? -1.083 2.108 7.435 1.00 97.56 208 ASP A O 1
ATOM 1621 N N . ILE A 1 209 ? -0.396 4.132 8.129 1.00 98.00 209 ILE A N 1
ATOM 1622 C CA . ILE A 1 209 ? -1.588 4.478 8.910 1.00 98.00 209 ILE A CA 1
ATOM 1623 C C . ILE A 1 209 ? -2.275 5.645 8.220 1.00 98.00 209 ILE A C 1
ATOM 1625 O O . ILE A 1 209 ? -1.772 6.769 8.247 1.00 98.00 209 ILE A O 1
ATOM 1629 N N . TRP A 1 210 ? -3.449 5.388 7.663 1.00 97.38 210 TRP A N 1
ATOM 1630 C CA . TRP A 1 210 ? -4.276 6.390 7.007 1.00 97.38 210 TRP A CA 1
ATOM 1631 C C . TRP A 1 210 ? -5.207 7.075 8.005 1.00 97.38 210 TRP A C 1
ATOM 1633 O O . TRP A 1 210 ? -5.900 6.417 8.789 1.00 97.38 210 TRP A O 1
ATOM 1643 N N . PHE A 1 211 ? -5.262 8.406 7.969 1.00 96.19 211 PHE A N 1
ATOM 1644 C CA . PHE A 1 211 ? -6.156 9.152 8.845 1.00 96.19 211 PHE A CA 1
ATOM 1645 C C . PHE A 1 211 ? -7.474 9.491 8.172 1.00 96.19 211 PHE A C 1
ATOM 1647 O O . PHE A 1 211 ? -7.525 10.002 7.053 1.00 96.19 211 PHE A O 1
ATOM 1654 N N . TRP A 1 212 ? -8.551 9.291 8.925 1.00 96.81 212 TRP A N 1
ATOM 1655 C CA . TRP A 1 212 ? -9.896 9.642 8.501 1.00 96.81 212 TRP A CA 1
ATOM 1656 C C . TRP A 1 212 ? -10.543 10.606 9.485 1.00 96.81 212 TRP A C 1
ATOM 1658 O O . TRP A 1 212 ? -10.598 10.347 10.683 1.00 96.81 212 TRP A O 1
ATOM 1668 N N . ARG A 1 213 ? -11.066 11.726 9.000 1.00 96.06 213 ARG A N 1
ATOM 1669 C CA . ARG A 1 213 ? -11.737 12.726 9.832 1.00 96.06 213 ARG A CA 1
ATOM 1670 C C . ARG A 1 213 ? -13.196 12.349 10.001 1.00 96.06 213 ARG A C 1
ATOM 1672 O O . ARG A 1 213 ? -13.877 12.045 9.025 1.00 96.06 213 ARG A O 1
ATOM 1679 N N . GLU A 1 214 ? -13.679 12.377 11.235 1.00 95.88 214 GLU A N 1
ATOM 1680 C CA . GLU A 1 214 ? -15.106 12.244 11.486 1.00 95.88 214 GLU A CA 1
ATOM 1681 C C . GLU A 1 214 ? -15.834 13.521 11.044 1.00 95.88 214 GLU A C 1
ATOM 1683 O O . GLU A 1 214 ? -15.473 14.632 11.431 1.00 95.88 214 GLU A O 1
ATOM 1688 N N . GLU A 1 215 ? -16.902 13.356 10.268 1.00 94.88 215 GLU A N 1
ATOM 1689 C CA . GLU A 1 215 ? -17.815 14.435 9.915 1.00 94.88 215 GLU A CA 1
ATOM 1690 C C . GLU A 1 215 ? -19.248 14.059 10.295 1.00 94.88 215 GLU A C 1
ATOM 1692 O O . GLU A 1 215 ? -19.701 12.927 10.098 1.00 94.88 215 GLU A O 1
ATOM 1697 N N . LYS A 1 216 ? -20.001 15.052 10.772 1.00 95.31 216 LYS A N 1
ATOM 1698 C CA . LYS A 1 216 ? -21.451 14.956 10.933 1.00 95.31 216 LYS A CA 1
ATOM 1699 C C . LYS A 1 216 ? -22.136 15.723 9.807 1.00 95.31 216 LYS A C 1
ATOM 1701 O O . LYS A 1 216 ? -21.937 16.928 9.662 1.00 95.31 216 LYS A O 1
ATOM 1706 N N . LEU A 1 217 ? -22.939 15.025 9.013 1.00 93.50 217 LEU A N 1
ATOM 1707 C CA . LEU A 1 217 ? -23.676 15.608 7.897 1.00 93.50 217 LEU A CA 1
ATOM 1708 C C . LEU A 1 217 ? -24.921 16.363 8.376 1.00 93.50 217 LEU A C 1
ATOM 1710 O O . LEU A 1 217 ? -25.372 16.222 9.515 1.00 93.50 217 LEU A O 1
ATOM 1714 N N . ALA A 1 218 ? -25.492 17.175 7.482 1.00 93.88 218 ALA A N 1
ATOM 1715 C CA . ALA A 1 218 ? -26.663 18.006 7.775 1.00 93.88 218 ALA A CA 1
ATOM 1716 C C . ALA A 1 218 ? -27.915 17.189 8.147 1.00 93.88 218 ALA A C 1
ATOM 1718 O O . ALA A 1 218 ? -28.757 17.669 8.901 1.00 93.88 218 ALA A O 1
ATOM 1719 N N . ASP A 1 219 ? -28.023 15.957 7.648 1.00 94.12 219 ASP A N 1
ATOM 1720 C CA . ASP A 1 219 ? -29.097 15.014 7.981 1.00 94.12 219 ASP A CA 1
ATOM 1721 C C . ASP A 1 219 ? -28.864 14.266 9.309 1.00 94.12 219 ASP A C 1
ATOM 1723 O O . ASP A 1 219 ? -29.688 13.452 9.722 1.00 94.12 219 ASP A O 1
ATOM 1727 N N . GLY A 1 220 ? -27.758 14.558 10.000 1.00 93.88 220 GLY A N 1
ATOM 1728 C CA . GLY A 1 220 ? -27.374 13.939 11.263 1.00 93.88 220 GLY A CA 1
ATOM 1729 C C . GLY A 1 220 ? -26.581 12.641 11.123 1.00 93.88 220 GLY A C 1
ATOM 1730 O O . GLY A 1 220 ? -26.101 12.146 12.146 1.00 93.88 220 GLY A O 1
ATOM 1731 N N . SER A 1 221 ? -26.407 12.114 9.907 1.00 94.56 221 SER A N 1
ATOM 1732 C CA . SER A 1 221 ? -25.568 10.941 9.663 1.00 94.56 221 SER A CA 1
ATOM 1733 C C . SER A 1 221 ? -24.090 11.249 9.916 1.00 94.56 221 SER A C 1
ATOM 1735 O O . SER A 1 221 ? -23.637 12.394 9.815 1.00 94.56 221 SER A O 1
ATOM 1737 N N . ARG A 1 222 ? -23.335 10.215 10.293 1.00 97.38 222 ARG A N 1
ATOM 1738 C CA . ARG A 1 222 ? -21.893 10.294 10.542 1.00 97.38 222 ARG A CA 1
ATOM 1739 C C . ARG A 1 222 ? -21.150 9.598 9.419 1.00 97.38 222 ARG A C 1
ATOM 1741 O O . ARG A 1 222 ? -21.599 8.577 8.895 1.00 97.38 222 ARG A O 1
ATOM 1748 N N . VAL A 1 223 ? -19.997 10.139 9.080 1.00 97.44 223 VAL A N 1
ATOM 1749 C CA . VAL A 1 223 ? -19.103 9.603 8.057 1.00 97.44 223 VAL A CA 1
ATOM 1750 C C . VAL A 1 223 ? -17.664 9.804 8.499 1.00 97.44 223 VAL A C 1
ATOM 1752 O O . VAL A 1 223 ? -17.379 10.663 9.333 1.00 97.44 223 VAL A O 1
ATOM 1755 N N . VAL A 1 224 ? -16.763 9.026 7.915 1.00 97.12 224 VAL A N 1
ATOM 1756 C CA . VAL A 1 224 ? -15.326 9.274 7.995 1.00 97.12 224 VAL A CA 1
ATOM 1757 C C . VAL A 1 224 ? -14.810 9.638 6.605 1.00 97.12 224 VAL A C 1
ATOM 1759 O O . VAL A 1 224 ? -15.216 9.027 5.612 1.00 97.12 224 VAL A O 1
ATOM 1762 N N . SER A 1 225 ? -13.968 10.662 6.507 1.00 95.06 225 SER A N 1
ATOM 1763 C CA . SER A 1 225 ? -13.487 11.194 5.228 1.00 95.06 225 SER A CA 1
ATOM 1764 C C . SER A 1 225 ? -11.980 11.430 5.209 1.00 95.06 225 SER A C 1
ATOM 1766 O O . SER A 1 225 ? -11.356 11.649 6.245 1.00 95.06 225 SER A O 1
ATOM 1768 N N . THR A 1 226 ? -11.396 11.413 4.015 1.00 92.00 226 THR A N 1
ATOM 1769 C CA . THR A 1 226 ? -10.020 11.865 3.780 1.00 92.00 226 THR A CA 1
ATOM 1770 C C . THR A 1 226 ? -10.001 12.972 2.730 1.00 92.00 226 THR A C 1
ATOM 1772 O O . THR A 1 226 ? -10.818 12.983 1.804 1.00 92.00 226 THR A O 1
ATOM 1775 N N . ALA A 1 227 ? -9.077 13.920 2.895 1.00 84.38 227 ALA A N 1
ATOM 1776 C CA . ALA A 1 227 ? -8.827 14.982 1.926 1.00 84.38 227 ALA A CA 1
ATOM 1777 C C . ALA A 1 227 ? -7.923 14.520 0.768 1.00 84.38 227 ALA A C 1
ATOM 1779 O O . ALA A 1 227 ? -7.763 15.259 -0.200 1.00 84.38 227 ALA A O 1
ATOM 1780 N N . TYR A 1 228 ? -7.343 13.318 0.855 1.00 87.44 228 TYR A N 1
ATOM 1781 C CA . TYR A 1 228 ? -6.439 12.801 -0.164 1.00 87.44 228 TYR A CA 1
ATOM 1782 C C . TYR A 1 228 ? -7.207 12.358 -1.417 1.00 87.44 228 TYR A C 1
ATOM 1784 O O . TYR A 1 228 ? -8.038 11.449 -1.375 1.00 87.44 228 TYR A O 1
ATOM 1792 N N . ASP A 1 229 ? -6.943 13.033 -2.539 1.00 83.44 229 ASP A N 1
ATOM 1793 C CA . ASP A 1 229 ? -7.745 12.938 -3.765 1.00 83.44 229 ASP A CA 1
ATOM 1794 C C . ASP A 1 229 ? -7.634 11.594 -4.501 1.00 83.44 229 ASP A C 1
ATOM 1796 O O . ASP A 1 229 ? -8.558 11.239 -5.240 1.00 83.44 229 ASP A O 1
ATOM 1800 N N . ASP A 1 230 ? -6.554 10.844 -4.273 1.00 81.81 230 ASP A N 1
ATOM 1801 C CA . ASP A 1 230 ? -6.269 9.589 -4.980 1.00 81.81 230 ASP A CA 1
ATOM 1802 C C . ASP A 1 230 ? -6.987 8.367 -4.375 1.00 81.81 230 ASP A C 1
ATOM 1804 O O . ASP A 1 230 ? -6.931 7.273 -4.938 1.00 81.81 230 ASP A O 1
ATOM 1808 N N . VAL A 1 231 ? -7.710 8.536 -3.262 1.00 84.56 231 VAL A N 1
ATOM 1809 C CA . VAL A 1 231 ? -8.543 7.473 -2.677 1.00 84.56 231 VAL A CA 1
ATOM 1810 C C . VAL A 1 231 ? -9.847 7.334 -3.469 1.00 84.56 231 VAL A C 1
ATOM 1812 O O . VAL A 1 231 ? -10.522 8.326 -3.776 1.00 84.56 231 VAL A O 1
ATOM 1815 N N . ALA A 1 232 ? -10.254 6.104 -3.800 1.00 85.50 232 ALA A N 1
ATOM 1816 C CA . ALA A 1 232 ? -11.479 5.889 -4.569 1.00 85.50 232 ALA A CA 1
ATOM 1817 C C . ALA A 1 232 ? -12.720 6.085 -3.688 1.00 85.50 232 ALA A C 1
ATOM 1819 O O . ALA A 1 232 ? -13.663 6.778 -4.085 1.00 85.50 232 ALA A O 1
ATOM 1820 N N . TYR A 1 233 ? -12.709 5.541 -2.464 1.00 89.69 233 TYR A N 1
ATOM 1821 C CA . TYR A 1 233 ? -13.814 5.663 -1.511 1.00 89.69 233 TYR A CA 1
ATOM 1822 C C . TYR A 1 233 ? -13.527 6.673 -0.384 1.00 89.69 233 TYR A C 1
ATOM 1824 O O . TYR A 1 233 ? -13.470 6.333 0.797 1.00 89.69 233 TYR A O 1
ATOM 1832 N N . ARG A 1 234 ? -13.384 7.951 -0.765 1.00 91.12 234 ARG A N 1
ATOM 1833 C CA . ARG A 1 234 ? -12.984 9.084 0.105 1.00 91.12 234 ARG A CA 1
ATOM 1834 C C . ARG A 1 234 ? -13.912 9.442 1.258 1.00 91.12 234 ARG A C 1
ATOM 1836 O O . ARG A 1 234 ? -13.497 10.160 2.162 1.00 91.12 234 ARG A O 1
ATOM 1843 N N . LYS A 1 235 ? -15.176 9.025 1.211 1.00 94.50 235 LYS A N 1
ATOM 1844 C CA . LYS A 1 235 ? -16.185 9.380 2.213 1.00 94.50 235 LYS A CA 1
ATOM 1845 C C . LYS A 1 235 ? -17.009 8.153 2.555 1.00 94.50 235 LYS A C 1
ATOM 1847 O O . LYS A 1 235 ? -17.856 7.731 1.768 1.00 94.50 235 LYS A O 1
ATOM 1852 N N . ARG A 1 236 ? -16.732 7.576 3.720 1.00 96.00 236 ARG A N 1
ATOM 1853 C CA . ARG A 1 236 ? -17.254 6.278 4.145 1.00 96.00 236 ARG A CA 1
ATOM 1854 C C . ARG A 1 236 ? -18.338 6.463 5.189 1.00 96.00 236 ARG A C 1
ATOM 1856 O O . ARG A 1 236 ? -18.180 7.292 6.086 1.00 96.00 236 ARG A O 1
ATOM 1863 N N . ALA A 1 237 ? -19.448 5.737 5.067 1.00 96.88 237 ALA A N 1
ATOM 1864 C CA . ALA A 1 237 ? -20.490 5.828 6.082 1.00 96.88 237 ALA A CA 1
ATOM 1865 C C . ALA A 1 237 ? -19.939 5.300 7.408 1.00 96.88 237 ALA A C 1
ATOM 1867 O O . ALA A 1 237 ? -19.215 4.305 7.424 1.00 96.88 237 ALA A O 1
ATOM 1868 N N . TRP A 1 238 ? -20.279 5.955 8.519 1.00 97.62 238 TRP A N 1
ATOM 1869 C CA . TRP A 1 238 ? -19.816 5.520 9.836 1.00 97.62 238 TRP A CA 1
ATOM 1870 C C . TRP A 1 238 ? -20.179 4.056 10.102 1.00 97.62 238 TRP A C 1
ATOM 1872 O O . TRP A 1 238 ? -19.340 3.296 10.573 1.00 97.62 238 TRP A O 1
ATOM 1882 N N . ASP A 1 239 ? -21.386 3.653 9.708 1.00 97.00 239 ASP A N 1
ATOM 1883 C CA . ASP A 1 239 ? -21.915 2.301 9.913 1.00 97.00 239 ASP A CA 1
ATOM 1884 C C . ASP A 1 239 ? -21.291 1.244 8.980 1.00 97.00 239 ASP A C 1
ATOM 1886 O O . ASP A 1 239 ? -21.414 0.049 9.241 1.00 97.00 239 ASP A O 1
ATOM 1890 N N . ASP A 1 240 ? -20.588 1.652 7.912 1.00 97.38 240 ASP A N 1
ATOM 1891 C CA . ASP A 1 240 ? -19.781 0.719 7.112 1.00 97.38 240 ASP A CA 1
ATOM 1892 C C . ASP A 1 240 ? -18.505 0.313 7.871 1.00 97.38 240 ASP A C 1
ATOM 1894 O O . ASP A 1 240 ? -17.975 -0.782 7.673 1.00 97.38 240 ASP A O 1
ATOM 1898 N N . ILE A 1 241 ? -17.999 1.200 8.736 1.00 98.44 241 ILE A N 1
ATOM 1899 C CA . ILE A 1 241 ? -16.755 1.008 9.489 1.00 98.44 241 ILE A CA 1
ATOM 1900 C C . ILE A 1 241 ? -17.038 0.463 10.884 1.00 98.44 241 ILE A C 1
ATOM 1902 O O . ILE A 1 241 ? -16.430 -0.522 11.296 1.00 98.44 241 ILE A O 1
ATOM 1906 N N . PHE A 1 242 ? -17.983 1.061 11.601 1.00 98.19 242 PHE A N 1
ATOM 1907 C CA . PHE A 1 242 ? -18.230 0.795 13.011 1.00 98.19 242 PHE A CA 1
ATOM 1908 C C . PHE A 1 242 ? -19.586 0.106 13.245 1.00 98.19 242 PHE A C 1
ATOM 1910 O O . PHE A 1 242 ? -20.556 0.413 12.558 1.00 98.19 242 PHE A O 1
ATOM 1917 N N . PRO A 1 243 ? -19.700 -0.776 14.258 1.00 98.25 243 PRO A N 1
ATOM 1918 C CA . PRO A 1 243 ? -18.635 -1.221 15.156 1.00 98.25 243 PRO A CA 1
ATOM 1919 C C . PRO A 1 243 ? -17.626 -2.140 14.452 1.00 98.25 243 PRO A C 1
ATOM 1921 O O . PRO A 1 243 ? -17.988 -2.939 13.589 1.00 98.25 243 PRO A O 1
ATOM 1924 N N . LEU A 1 244 ? -16.362 -2.038 14.860 1.00 98.62 244 LEU A N 1
ATOM 1925 C CA . LEU A 1 244 ? -15.286 -2.878 14.338 1.00 98.62 244 LEU A CA 1
ATOM 1926 C C . LEU A 1 244 ? -15.527 -4.356 14.664 1.00 98.62 244 LEU A C 1
ATOM 1928 O O . LEU A 1 244 ? -16.084 -4.694 15.713 1.00 98.62 244 LEU A O 1
ATOM 1932 N N . LYS A 1 245 ? -15.068 -5.243 13.779 1.00 98.31 245 LYS A N 1
ATOM 1933 C CA . LYS A 1 245 ? -15.144 -6.698 13.955 1.00 98.31 245 LYS A CA 1
ATOM 1934 C C . LYS A 1 245 ? -13.751 -7.276 14.161 1.00 98.31 245 LYS A C 1
ATOM 1936 O O . LYS A 1 245 ? -12.873 -7.041 13.339 1.00 98.31 245 LYS A O 1
ATOM 1941 N N . ALA A 1 246 ? -13.580 -8.058 15.221 1.00 98.38 246 ALA A N 1
ATOM 1942 C CA . ALA A 1 246 ? -12.374 -8.848 15.443 1.00 98.38 246 ALA A CA 1
ATOM 1943 C C . ALA A 1 246 ? -12.395 -10.099 14.549 1.00 98.38 246 ALA A C 1
ATOM 1945 O O . ALA A 1 246 ? -13.405 -10.811 14.507 1.00 98.38 246 ALA A O 1
ATOM 1946 N N . VAL A 1 247 ? -11.311 -10.355 13.819 1.00 98.12 247 VAL A N 1
ATOM 1947 C CA . VAL A 1 247 ? -11.154 -11.524 12.944 1.00 98.12 247 VAL A CA 1
ATOM 1948 C C . VAL A 1 247 ? -9.724 -12.054 12.981 1.00 98.12 247 VAL A C 1
ATOM 1950 O O . VAL A 1 247 ? -8.773 -11.291 13.134 1.00 98.12 247 VAL A O 1
ATOM 1953 N N . ALA A 1 248 ? -9.560 -13.356 12.758 1.00 97.31 248 ALA A N 1
ATOM 1954 C CA . ALA A 1 248 ? -8.239 -13.959 12.641 1.00 97.31 248 ALA A CA 1
ATOM 1955 C C . ALA A 1 248 ? -7.529 -13.502 11.356 1.00 97.31 248 ALA A C 1
ATOM 1957 O O . ALA A 1 248 ? -8.115 -13.508 10.269 1.00 97.31 248 ALA A O 1
ATOM 1958 N N . TRP A 1 249 ? -6.233 -13.202 11.459 1.00 96.19 249 TRP A N 1
ATOM 1959 C CA . TRP A 1 249 ? -5.388 -12.915 10.303 1.00 96.19 249 TRP A CA 1
ATOM 1960 C C . TRP A 1 249 ? -4.408 -14.045 10.034 1.00 96.19 249 TRP A C 1
ATOM 1962 O O . TRP A 1 249 ? -3.615 -14.424 10.894 1.00 96.19 249 TRP A O 1
ATOM 1972 N N . LYS A 1 250 ? -4.374 -14.549 8.798 1.00 96.06 250 LYS A N 1
ATOM 1973 C CA . LYS A 1 250 ? -3.413 -15.596 8.426 1.00 96.06 250 LYS A CA 1
ATOM 1974 C C . LYS A 1 250 ? -1.960 -15.136 8.566 1.00 96.06 250 LYS A C 1
ATOM 1976 O O . LYS A 1 250 ? -1.096 -15.956 8.871 1.00 96.06 250 LYS A O 1
ATOM 1981 N N . ALA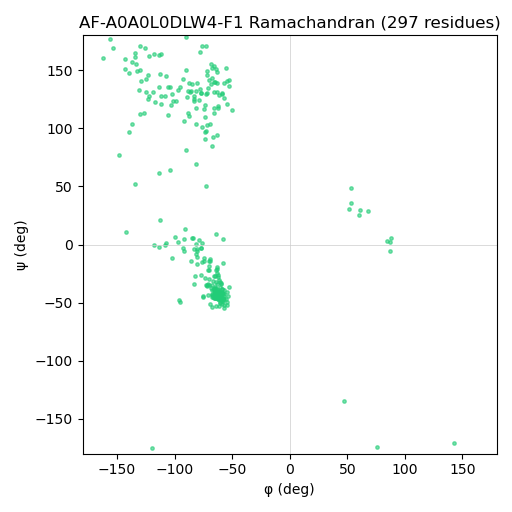 A 1 251 ? -1.695 -13.841 8.381 1.00 94.75 251 ALA A N 1
ATOM 1982 C CA . ALA A 1 251 ? -0.363 -13.287 8.585 1.00 94.75 251 ALA A CA 1
ATOM 1983 C C . ALA A 1 251 ? -0.009 -13.103 10.067 1.00 94.75 251 ALA A C 1
ATOM 1985 O O . ALA A 1 251 ? 1.115 -12.708 10.340 1.00 94.75 251 ALA A O 1
ATOM 1986 N N . TRP A 1 252 ? -0.898 -13.384 11.025 1.00 96.69 252 TRP A N 1
ATOM 1987 C CA . TRP A 1 252 ? -0.589 -13.379 12.458 1.00 96.69 252 TRP A CA 1
ATOM 1988 C C . TRP A 1 252 ? -1.436 -14.417 13.218 1.00 96.69 252 TRP A C 1
ATOM 1990 O O . TRP A 1 252 ? -2.417 -14.080 13.879 1.00 96.69 252 TRP A O 1
ATOM 2000 N N . PRO A 1 253 ? -1.074 -15.710 13.129 1.00 94.88 253 PRO A N 1
ATOM 2001 C CA . PRO A 1 253 ? -1.860 -16.774 13.744 1.00 94.88 253 PRO A CA 1
ATOM 2002 C C . PRO A 1 253 ? -1.997 -16.599 15.260 1.00 94.88 253 PRO A C 1
ATOM 2004 O O . PRO A 1 253 ? -0.998 -16.441 15.960 1.00 94.88 253 PRO A O 1
ATOM 2007 N N . GLY A 1 254 ? -3.231 -16.693 15.760 1.00 94.81 254 GLY A N 1
ATOM 2008 C CA . GLY A 1 254 ? -3.543 -16.605 17.190 1.00 94.81 254 GLY A CA 1
ATOM 2009 C C . GLY A 1 254 ? -3.756 -15.188 17.728 1.00 94.81 254 GLY A C 1
ATOM 2010 O O . GLY A 1 254 ? -4.001 -15.055 18.923 1.00 94.81 254 GLY A O 1
ATOM 2011 N N . HIS A 1 255 ? -3.692 -14.163 16.873 1.00 96.69 255 HIS A N 1
ATOM 2012 C CA . HIS A 1 255 ? -4.042 -12.784 17.212 1.00 96.69 255 HIS A CA 1
ATOM 2013 C C . HIS A 1 255 ? -5.206 -12.323 16.335 1.00 96.69 255 HIS A C 1
ATOM 2015 O O . HIS A 1 255 ? -5.174 -12.505 15.113 1.00 96.69 255 HIS A O 1
ATOM 2021 N N . ASP A 1 256 ? -6.232 -11.748 16.955 1.00 97.69 256 ASP A N 1
ATOM 2022 C CA . ASP A 1 256 ? -7.348 -11.155 16.224 1.00 97.69 256 ASP A CA 1
ATOM 2023 C C . ASP A 1 256 ? -7.025 -9.700 15.885 1.00 97.69 256 ASP A C 1
ATOM 2025 O O . ASP A 1 256 ? -6.493 -8.959 16.703 1.00 97.69 256 ASP A O 1
ATOM 2029 N N . ILE A 1 257 ? -7.377 -9.293 14.673 1.00 98.12 257 ILE A N 1
ATOM 2030 C CA . ILE A 1 257 ? -7.244 -7.923 14.167 1.00 98.12 257 ILE A CA 1
ATOM 2031 C C . ILE A 1 257 ? -8.626 -7.321 13.922 1.00 98.12 257 ILE A C 1
ATOM 2033 O O . ILE A 1 257 ? -9.614 -8.047 13.779 1.00 98.12 257 ILE A O 1
ATOM 2037 N N . TYR A 1 258 ? -8.702 -5.999 13.804 1.00 98.69 258 TYR A N 1
ATOM 2038 C CA . TYR A 1 258 ? -9.967 -5.308 13.564 1.00 98.69 258 TYR A CA 1
ATOM 2039 C C . TYR A 1 258 ? -10.199 -4.991 12.085 1.00 98.69 258 TYR A C 1
ATOM 2041 O O . TYR A 1 258 ? -9.337 -4.442 11.402 1.00 98.69 258 TYR A O 1
ATOM 2049 N N . ILE A 1 259 ? -11.398 -5.295 11.593 1.00 98.75 259 ILE A N 1
ATOM 2050 C CA . ILE A 1 259 ? -11.875 -4.929 10.253 1.00 98.75 259 ILE A CA 1
ATOM 2051 C C . ILE A 1 259 ? -13.167 -4.096 10.338 1.00 98.75 259 ILE A C 1
ATOM 2053 O O . ILE A 1 259 ? -13.855 -4.142 11.366 1.00 98.75 259 ILE A O 1
ATOM 2057 N N . PRO A 1 260 ? -13.540 -3.379 9.260 1.00 98.75 260 PRO A N 1
ATOM 2058 C CA . PRO A 1 260 ? -14.815 -2.670 9.177 1.00 98.75 260 PRO A CA 1
ATOM 2059 C C . PRO A 1 260 ? -16.046 -3.560 9.414 1.00 98.75 260 PRO A C 1
ATOM 2061 O O . PRO A 1 260 ? -16.054 -4.750 9.074 1.00 98.75 260 PRO A O 1
ATOM 2064 N N . ALA A 1 261 ? -17.125 -2.958 9.922 1.00 98.44 261 ALA A N 1
ATOM 2065 C CA . ALA A 1 261 ? -18.429 -3.597 10.089 1.00 98.44 261 ALA A CA 1
ATOM 2066 C C . ALA A 1 261 ? -18.940 -4.222 8.779 1.00 98.44 261 ALA A C 1
ATOM 2068 O O . ALA A 1 261 ? -19.376 -5.376 8.774 1.00 98.44 261 ALA A O 1
ATOM 2069 N N . ASP A 1 262 ? -18.827 -3.507 7.661 1.00 97.88 262 ASP A N 1
ATOM 2070 C CA . ASP A 1 262 ? -19.116 -3.995 6.313 1.00 97.88 262 ASP A CA 1
ATOM 2071 C C . ASP A 1 262 ? -17.838 -4.062 5.463 1.00 97.88 262 ASP A C 1
ATOM 2073 O O . ASP A 1 262 ? -17.692 -3.399 4.437 1.00 97.88 262 ASP A O 1
ATOM 2077 N N . ALA A 1 263 ? -16.876 -4.884 5.892 1.00 98.06 263 ALA A N 1
ATOM 2078 C CA . ALA A 1 263 ? -15.594 -5.052 5.203 1.00 98.06 263 ALA A CA 1
ATOM 2079 C C . ALA A 1 263 ? -15.722 -5.401 3.705 1.00 98.06 263 ALA A C 1
ATOM 2081 O O . ALA A 1 263 ? -14.929 -4.925 2.887 1.00 98.06 263 ALA A O 1
ATOM 2082 N N . HIS A 1 264 ? -16.728 -6.199 3.331 1.00 96.94 264 HIS A N 1
ATOM 2083 C CA . HIS A 1 264 ? -17.008 -6.521 1.932 1.00 96.94 264 HIS A CA 1
ATOM 2084 C C . HIS A 1 264 ? -17.571 -5.316 1.172 1.00 96.94 264 HIS A C 1
ATOM 2086 O O . HIS A 1 264 ? -17.119 -5.057 0.057 1.00 96.94 264 HIS A O 1
ATOM 2092 N N . GLY A 1 265 ? -18.509 -4.562 1.753 1.00 95.88 265 GLY A N 1
ATOM 2093 C CA . GLY A 1 265 ? -19.045 -3.347 1.142 1.00 95.88 265 GLY A CA 1
ATOM 2094 C C . GLY A 1 265 ? -17.997 -2.247 0.985 1.00 95.88 265 GLY A C 1
ATOM 2095 O O . GLY A 1 265 ? -17.912 -1.649 -0.086 1.00 95.88 265 GLY A O 1
ATOM 2096 N N . VAL A 1 266 ? -17.144 -2.028 1.991 1.00 96.00 266 VAL A N 1
ATOM 2097 C CA . VAL A 1 266 ? -15.994 -1.106 1.908 1.00 96.00 266 VAL A CA 1
ATOM 2098 C C . VAL A 1 266 ? -15.060 -1.526 0.773 1.00 96.00 266 VAL A C 1
ATOM 2100 O O . VAL A 1 266 ? -14.789 -0.733 -0.127 1.00 96.00 266 VAL A O 1
ATOM 2103 N N . SER A 1 267 ? -14.654 -2.800 0.744 1.00 95.38 267 SER A N 1
ATOM 2104 C CA . SER A 1 267 ? -13.794 -3.336 -0.319 1.00 95.38 267 SER A CA 1
ATOM 2105 C C . SER A 1 267 ? -14.440 -3.240 -1.702 1.00 95.38 267 SER A C 1
ATOM 2107 O O . SER A 1 267 ? -13.764 -2.965 -2.688 1.00 95.38 267 SER A O 1
ATOM 2109 N N . GLN A 1 268 ? -15.754 -3.433 -1.809 1.00 94.12 268 GLN A N 1
ATOM 2110 C CA . GLN A 1 268 ? -16.466 -3.303 -3.075 1.00 94.12 268 GLN A CA 1
ATOM 2111 C C . GLN A 1 268 ? -16.573 -1.843 -3.536 1.00 94.12 268 GLN A C 1
ATOM 2113 O O . GLN A 1 268 ? -16.533 -1.589 -4.736 1.00 94.12 268 GLN A O 1
ATOM 2118 N N . LYS A 1 269 ? -16.699 -0.873 -2.631 1.00 93.12 269 LYS A N 1
ATOM 2119 C CA . LYS A 1 269 ? -16.719 0.552 -3.000 1.00 93.12 269 LYS A CA 1
ATOM 2120 C C . LYS A 1 269 ? -15.329 1.045 -3.421 1.00 93.12 269 LYS A C 1
ATOM 2122 O O . LYS A 1 269 ? -15.239 1.834 -4.354 1.00 93.12 269 LYS A O 1
ATOM 2127 N N . GLU A 1 270 ? -14.267 0.526 -2.802 1.00 91.25 270 GLU A N 1
ATOM 2128 C CA . GLU A 1 270 ? -12.872 0.848 -3.146 1.00 91.25 270 GLU A CA 1
ATOM 2129 C C . GLU A 1 270 ? -12.417 0.144 -4.443 1.00 91.25 270 GLU A C 1
ATOM 2131 O O . GLU A 1 270 ? -11.844 0.760 -5.341 1.00 91.25 270 GLU A O 1
ATOM 2136 N N . PHE A 1 271 ? -12.730 -1.149 -4.588 1.00 89.50 271 PHE A N 1
ATOM 2137 C CA . PHE A 1 271 ? -12.174 -2.014 -5.637 1.00 89.50 271 PHE A CA 1
ATOM 2138 C C . PHE A 1 271 ? -13.214 -2.590 -6.618 1.00 89.50 271 PHE A C 1
ATOM 2140 O O . PHE A 1 271 ? -12.864 -3.330 -7.536 1.00 89.50 271 PHE A O 1
ATOM 2147 N N . GLY A 1 272 ? -14.504 -2.294 -6.470 1.00 82.31 272 GLY A N 1
ATOM 2148 C CA . GLY A 1 272 ? -15.568 -2.919 -7.272 1.00 82.31 272 GLY A CA 1
ATOM 2149 C C . GLY A 1 272 ? -15.769 -2.329 -8.666 1.00 82.31 272 GLY A C 1
ATOM 2150 O O . GLY A 1 272 ? -16.365 -2.988 -9.513 1.00 82.31 272 GLY A O 1
ATOM 2151 N N . ALA A 1 273 ? -15.253 -1.126 -8.940 1.00 77.38 273 ALA A N 1
ATOM 2152 C CA . ALA A 1 273 ? -15.233 -0.566 -10.296 1.00 77.38 273 ALA A CA 1
ATOM 2153 C C . ALA A 1 273 ? -14.266 -1.322 -11.231 1.00 77.38 273 ALA A C 1
ATOM 2155 O O . ALA A 1 273 ? -14.303 -1.146 -12.451 1.00 77.38 273 ALA A O 1
ATOM 2156 N N . TRP A 1 274 ? -13.404 -2.173 -10.668 1.00 67.19 274 TRP A N 1
ATOM 2157 C CA . TRP A 1 274 ? -12.393 -2.905 -11.410 1.00 67.19 274 TRP A CA 1
ATOM 2158 C C . TRP A 1 274 ? -12.981 -4.144 -12.103 1.00 67.19 274 TRP A C 1
ATOM 2160 O O . TRP A 1 274 ? -13.787 -4.874 -11.522 1.00 67.19 274 TRP A O 1
ATOM 2170 N N . PRO A 1 275 ? -12.585 -4.433 -13.356 1.00 66.06 275 PRO A N 1
ATOM 2171 C CA . PRO A 1 275 ? -13.161 -5.531 -14.119 1.00 66.06 275 PRO A CA 1
ATOM 2172 C C . PRO A 1 275 ? -12.763 -6.898 -13.554 1.00 66.06 275 PRO A C 1
ATOM 2174 O O . PRO A 1 275 ? -11.685 -7.429 -13.830 1.00 66.06 275 PRO A O 1
ATOM 2177 N N . GLY A 1 276 ? -13.695 -7.537 -12.859 1.00 73.00 276 GLY A N 1
ATOM 2178 C CA . GLY A 1 276 ? -13.516 -8.826 -12.199 1.00 73.00 276 GLY A CA 1
ATOM 2179 C C . GLY A 1 276 ? -14.268 -8.839 -10.874 1.00 73.00 276 GLY A C 1
ATOM 2180 O O . GLY A 1 276 ? -15.045 -7.937 -10.585 1.00 73.00 276 GLY A O 1
ATOM 2181 N N . SER A 1 277 ? -14.048 -9.869 -10.064 1.00 85.31 277 SER A N 1
ATOM 2182 C CA . SER A 1 277 ? -14.443 -9.802 -8.659 1.00 85.31 277 SER A CA 1
ATOM 2183 C C . SER A 1 277 ? -13.304 -9.159 -7.877 1.00 85.31 277 SER A C 1
ATOM 2185 O O . SER A 1 277 ? -12.172 -9.629 -7.985 1.00 85.31 277 SER A O 1
ATOM 2187 N N . TYR A 1 278 ? -13.597 -8.158 -7.042 1.00 88.81 278 TYR A N 1
ATOM 2188 C CA . TYR A 1 278 ? -12.616 -7.586 -6.110 1.00 88.81 278 TYR A CA 1
ATOM 2189 C C . TYR A 1 278 ? -12.039 -8.636 -5.142 1.00 88.81 278 TYR A C 1
ATOM 2191 O O . TYR A 1 278 ? -10.995 -8.419 -4.540 1.00 88.81 278 TYR A O 1
ATOM 2199 N N . MET A 1 279 ? -12.675 -9.806 -5.012 1.00 91.81 279 MET A N 1
ATOM 2200 C CA . MET A 1 279 ? -12.171 -10.937 -4.228 1.00 91.81 279 MET A CA 1
ATOM 2201 C C . MET A 1 279 ? -11.113 -11.768 -4.962 1.00 91.81 279 MET A C 1
ATOM 2203 O O . MET A 1 279 ? -10.470 -12.605 -4.339 1.00 91.81 279 MET A O 1
ATOM 2207 N N . THR A 1 280 ? -10.909 -11.558 -6.264 1.00 88.75 280 THR A N 1
ATOM 2208 C CA . THR A 1 280 ? -9.854 -12.244 -7.021 1.00 88.75 280 THR A CA 1
ATOM 2209 C C . THR A 1 280 ? -8.529 -11.506 -6.825 1.00 88.75 280 THR A C 1
ATOM 2211 O O . THR A 1 280 ? -8.470 -10.317 -7.136 1.00 88.75 280 THR A O 1
ATOM 2214 N N . PRO A 1 281 ? -7.459 -12.167 -6.345 1.00 86.94 281 PRO A N 1
ATOM 2215 C CA . PRO A 1 281 ? -6.129 -11.570 -6.326 1.00 86.94 281 PRO A CA 1
ATOM 2216 C C . PRO A 1 281 ? -5.667 -11.256 -7.751 1.00 86.94 281 PRO A C 1
ATOM 2218 O O . PRO A 1 281 ? -5.706 -12.125 -8.628 1.00 86.94 281 PRO A O 1
ATOM 2221 N N . VAL A 1 282 ? -5.237 -10.016 -7.970 1.00 84.12 282 VAL A N 1
ATOM 2222 C CA . VAL A 1 282 ? -4.730 -9.522 -9.252 1.00 84.12 282 VAL A CA 1
ATOM 2223 C C . VAL A 1 282 ? -3.409 -8.812 -8.990 1.00 84.12 282 VAL A C 1
ATOM 2225 O O . VAL A 1 282 ? -3.322 -8.007 -8.070 1.00 84.12 282 VAL A O 1
ATOM 2228 N N . VAL A 1 283 ? -2.405 -9.121 -9.810 1.00 85.56 283 VAL A N 1
ATOM 2229 C CA . VAL A 1 283 ? -1.116 -8.420 -9.831 1.00 85.56 283 VAL A CA 1
ATOM 2230 C C . VAL A 1 283 ? -1.132 -7.418 -10.977 1.00 85.56 283 VAL A C 1
ATOM 2232 O O . VAL A 1 283 ? -1.332 -7.816 -12.134 1.00 85.56 283 VAL A O 1
ATOM 2235 N N . TYR A 1 284 ? -0.894 -6.141 -10.684 1.00 83.31 284 TYR A N 1
ATOM 2236 C CA . TYR A 1 284 ? -0.830 -5.102 -11.706 1.00 83.31 284 TYR A CA 1
ATOM 2237 C C . TYR A 1 284 ? 0.601 -4.895 -12.188 1.00 83.31 284 TYR A C 1
ATOM 2239 O O . TYR A 1 284 ? 1.552 -4.914 -11.409 1.00 83.31 284 TYR A O 1
ATOM 2247 N N . LYS A 1 285 ? 0.775 -4.645 -13.493 1.00 86.25 285 LYS A N 1
ATOM 2248 C CA . LYS A 1 285 ? 2.102 -4.328 -14.048 1.00 86.25 285 LYS A CA 1
ATOM 2249 C C . LYS A 1 285 ? 2.674 -3.039 -13.451 1.00 86.25 285 LYS A C 1
ATOM 2251 O O . LYS A 1 285 ? 3.895 -2.922 -13.387 1.00 86.25 285 LYS A O 1
ATOM 2256 N N . GLY A 1 286 ? 1.821 -2.117 -12.997 1.00 85.44 286 GLY A N 1
ATOM 2257 C CA . GLY A 1 286 ? 2.219 -0.951 -12.205 1.00 85.44 286 GLY A CA 1
ATOM 2258 C C . GLY A 1 286 ? 2.957 -1.335 -10.919 1.00 85.44 286 GLY A C 1
ATOM 2259 O O . GLY A 1 286 ? 4.095 -0.907 -10.731 1.00 85.44 286 GLY A O 1
ATOM 2260 N N . ASP A 1 287 ? 2.390 -2.228 -10.105 1.00 84.19 287 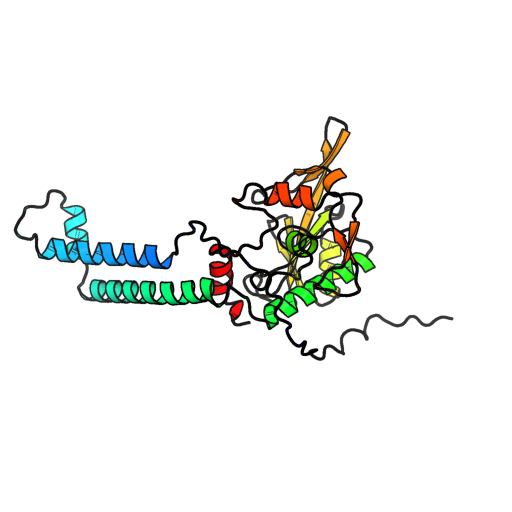ASP A N 1
ATOM 2261 C CA . ASP A 1 287 ? 3.032 -2.708 -8.868 1.00 84.19 287 ASP A CA 1
ATOM 2262 C C . ASP A 1 287 ? 4.354 -3.415 -9.163 1.00 84.19 287 ASP A C 1
ATOM 2264 O O . ASP A 1 287 ? 5.371 -3.191 -8.510 1.00 84.19 287 ASP A O 1
ATOM 2268 N N . CYS A 1 288 ? 4.378 -4.214 -10.229 1.00 90.06 288 CYS A N 1
ATOM 2269 C CA . CYS A 1 288 ? 5.596 -4.856 -10.711 1.00 90.06 288 CYS A CA 1
ATOM 2270 C C . CYS A 1 288 ? 6.671 -3.851 -11.090 1.00 90.06 288 CYS A C 1
ATOM 2272 O O . CYS A 1 288 ? 7.850 -4.060 -10.814 1.00 90.06 288 CYS A O 1
ATOM 2274 N N . PHE A 1 289 ? 6.271 -2.773 -11.758 1.00 89.25 289 PHE A N 1
ATOM 2275 C CA . PHE A 1 289 ? 7.167 -1.700 -12.136 1.00 89.25 289 PHE A CA 1
ATOM 2276 C C . PHE A 1 289 ? 7.711 -0.999 -10.887 1.00 89.25 289 PHE A C 1
ATOM 2278 O O . PHE A 1 289 ? 8.927 -0.845 -10.780 1.00 89.25 289 PHE A O 1
ATOM 2285 N N . HIS A 1 290 ? 6.866 -0.679 -9.904 1.00 88.62 290 HIS A N 1
ATOM 2286 C CA . HIS A 1 290 ? 7.311 -0.138 -8.616 1.00 88.62 290 HIS A CA 1
ATOM 2287 C C . HIS A 1 290 ? 8.310 -1.069 -7.919 1.00 88.62 290 HIS A C 1
ATOM 2289 O O . HIS A 1 290 ? 9.449 -0.663 -7.673 1.00 88.62 290 HIS A O 1
ATOM 2295 N N . ASN A 1 291 ? 7.957 -2.342 -7.719 1.00 93.00 291 ASN A N 1
ATOM 2296 C CA . ASN A 1 291 ? 8.825 -3.324 -7.067 1.00 93.00 291 ASN A CA 1
ATOM 2297 C C . ASN A 1 291 ? 10.159 -3.501 -7.802 1.00 93.00 291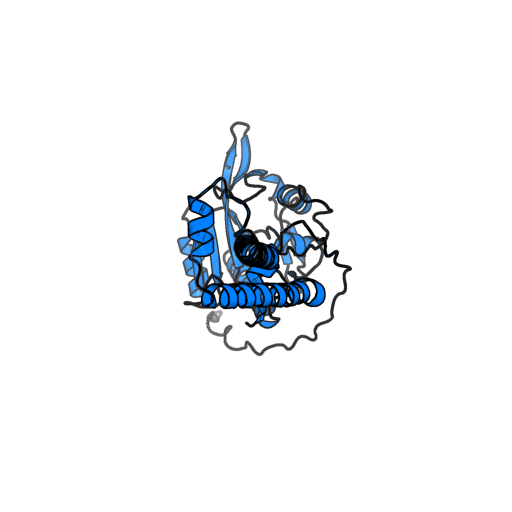 ASN A C 1
ATOM 2299 O O . ASN A 1 291 ? 11.219 -3.560 -7.167 1.00 93.00 291 ASN A O 1
ATOM 2303 N N . TRP A 1 292 ? 10.128 -3.540 -9.137 1.00 90.56 292 TRP A N 1
ATOM 2304 C CA . TRP A 1 292 ? 11.318 -3.673 -9.972 1.00 90.56 292 TRP A CA 1
ATOM 2305 C C . TRP A 1 292 ? 12.261 -2.475 -9.826 1.00 90.56 292 TRP A C 1
ATOM 2307 O O . TRP A 1 292 ? 13.450 -2.656 -9.548 1.00 90.56 292 TRP A O 1
ATOM 2317 N N . PHE A 1 293 ? 11.744 -1.255 -9.999 1.00 90.00 293 PHE A N 1
ATOM 2318 C CA . PHE A 1 293 ? 12.548 -0.029 -10.003 1.00 90.00 293 PHE A CA 1
ATOM 2319 C C . PHE A 1 293 ? 13.066 0.344 -8.616 1.00 90.00 293 PHE A C 1
ATOM 2321 O O . PHE A 1 293 ? 14.206 0.798 -8.491 1.00 90.00 293 PHE A O 1
ATOM 2328 N N . GLN A 1 294 ? 12.274 0.091 -7.575 1.00 92.31 294 GLN A N 1
ATOM 2329 C CA . GLN A 1 294 ? 12.684 0.292 -6.185 1.00 92.31 294 GLN A CA 1
ATOM 2330 C C . GLN A 1 294 ? 13.538 -0.868 -5.653 1.00 92.31 294 GLN A C 1
ATOM 2332 O O . GLN A 1 294 ? 14.099 -0.770 -4.565 1.00 92.31 294 GLN A O 1
ATOM 2337 N N . ARG A 1 295 ? 13.733 -1.929 -6.452 1.00 92.12 295 ARG A N 1
ATOM 2338 C CA . ARG A 1 295 ? 14.581 -3.093 -6.137 1.00 92.12 295 ARG A CA 1
ATOM 2339 C C . ARG A 1 295 ? 14.114 -3.862 -4.897 1.00 92.12 295 ARG A C 1
ATOM 2341 O O . ARG A 1 295 ? 14.926 -4.498 -4.235 1.00 92.12 295 ARG A O 1
ATOM 2348 N N . ARG A 1 296 ? 12.810 -3.860 -4.609 1.00 93.56 296 ARG A N 1
ATOM 2349 C CA . ARG A 1 296 ? 12.221 -4.578 -3.460 1.00 93.56 296 ARG A CA 1
ATOM 2350 C C . ARG A 1 296 ? 12.388 -6.100 -3.565 1.00 93.56 296 ARG A C 1
ATOM 2352 O O . ARG A 1 296 ? 12.402 -6.810 -2.569 1.00 93.56 296 ARG A O 1
ATOM 2359 N N . TRP A 1 297 ? 12.592 -6.607 -4.779 1.00 90.19 297 TRP A N 1
ATOM 2360 C CA . TRP A 1 297 ? 12.933 -8.006 -5.055 1.00 90.19 297 TRP A CA 1
ATOM 2361 C C . TRP A 1 297 ? 14.391 -8.381 -4.707 1.00 90.19 297 TRP A C 1
ATOM 2363 O O . TRP A 1 297 ? 14.716 -9.566 -4.689 1.00 90.19 297 TRP A O 1
ATOM 2373 N N . LEU A 1 298 ? 15.264 -7.400 -4.428 1.00 89.31 298 LEU A N 1
ATOM 2374 C CA . LEU A 1 298 ? 16.680 -7.582 -4.057 1.00 89.31 298 LEU A CA 1
ATOM 2375 C C . LEU A 1 298 ? 16.984 -7.311 -2.572 1.00 89.31 298 LEU A C 1
ATOM 2377 O O . LEU A 1 298 ? 18.152 -7.361 -2.190 1.00 89.31 298 LEU A O 1
ATOM 2381 N N . TYR A 1 299 ? 15.969 -6.973 -1.775 1.00 85.56 299 TYR A N 1
ATOM 2382 C CA . TYR A 1 299 ? 16.107 -6.555 -0.377 1.00 85.56 299 TYR A CA 1
ATOM 2383 C C . TYR A 1 299 ? 16.586 -7.678 0.558 1.00 85.56 299 TYR A C 1
ATOM 2385 O O . TYR A 1 299 ? 16.018 -8.794 0.456 1.00 85.56 299 TYR A O 1
#